Protein AF-A0A9P7EKP6-F1 (afdb_monomer)

Secondary structure (DSSP, 8-state):
------SSSHHHHHHHHHHTT--------SSSSTTSS--S---S-GGG-HHHHHHHIIIIISSTTSHHHHTHHHHHHGGGTTT-S----HHHHHHHHHHHHHHHHHHHTT--S-----TTTTHHHHHHHHHHHHHHHHH-HHHHHHHHHHHHHHHHHS-S--S----HHHHHHTS-GGGS---

Organism: NCBI:txid48587

Foldseek 3Di:
DDDDDDDPVVVVVVVVVVVPPPDDDDDDPPDPDPPDDDPPDPPPQLLPDPQLLVVLLVQAPLDCPHPCNVVVVVQQVVCVPPVSFRFDDLQSSLVSSLVVVQVVVCVVVVVPDDRDDDCVVSVVSSVVSSVVLVVCCVPPVVVSRVSRRVSVVSSVVPPPPDPPPCPVVNVVVPDPPVPPDDD

Sequence (183 aa):
MLSKSENAVDTCEALLRAAHKQKVVSKPEFQSSMHKNMPTVLSKKPYMGNIIMHLMKGHYFNGSRLVGVLFAKWFNEITENKSKCPEVTIPMVVLTSTAVYAALSWKASGCPSKFNFTGNQFSEVYLLHVKILEDLRMRVPKKFHKLMANIFEAIQKLGHNTIPTTSHAEALAFLNIDGMDSK

pLDDT: mean 71.83, std 20.63, range [30.83, 96.62]

Structure (mmCIF, N/CA/C/O backbone):
data_AF-A0A9P7EKP6-F1
#
_entry.id   AF-A0A9P7EKP6-F1
#
loop_
_atom_site.group_PDB
_atom_site.id
_atom_site.type_symbol
_atom_site.label_atom_id
_atom_site.label_alt_id
_atom_site.label_comp_id
_atom_site.label_asym_id
_atom_site.label_entity_id
_atom_site.label_seq_id
_atom_site.pdbx_PDB_ins_code
_atom_site.Cartn_x
_atom_site.Cartn_y
_atom_site.Cartn_z
_atom_site.occupancy
_atom_site.B_iso_or_equiv
_atom_site.auth_seq_id
_atom_site.auth_comp_id
_atom_site.auth_asym_id
_atom_site.auth_atom_id
_atom_site.pdbx_PDB_model_num
ATOM 1 N N . MET A 1 1 ? 66.016 8.810 26.525 1.00 42.91 1 MET A N 1
ATOM 2 C CA . MET A 1 1 ? 65.811 9.834 25.480 1.00 42.91 1 MET A CA 1
ATOM 3 C C . MET A 1 1 ? 64.319 9.949 25.218 1.00 42.91 1 MET A C 1
ATOM 5 O O . MET A 1 1 ? 63.728 9.023 24.685 1.00 42.91 1 MET A O 1
ATOM 9 N N . LEU A 1 2 ? 63.712 11.030 25.710 1.00 43.53 2 LEU A N 1
ATOM 10 C CA . LEU A 1 2 ? 62.336 11.445 25.424 1.00 43.53 2 LEU A CA 1
ATOM 11 C C . LEU A 1 2 ? 62.289 12.140 24.056 1.00 43.53 2 LEU A C 1
ATOM 13 O O . LEU A 1 2 ? 63.180 12.944 23.800 1.00 43.53 2 LEU A O 1
ATOM 17 N N . SER A 1 3 ? 61.244 11.902 23.250 1.00 38.41 3 SER A N 1
ATOM 18 C CA . SER A 1 3 ? 60.411 12.954 22.622 1.00 38.41 3 SER A CA 1
ATOM 19 C C . SER A 1 3 ? 59.526 12.413 21.481 1.00 38.41 3 SER A C 1
ATOM 21 O O . SER A 1 3 ? 60.048 12.037 20.440 1.00 38.41 3 SER A O 1
ATOM 23 N N . LYS A 1 4 ? 58.203 12.452 21.733 1.00 43.84 4 LYS A N 1
ATOM 24 C CA . LYS A 1 4 ? 57.076 12.967 20.909 1.00 43.84 4 LYS A CA 1
ATOM 25 C C . LYS A 1 4 ? 56.913 12.426 19.475 1.00 43.84 4 LYS A C 1
ATOM 27 O O . LYS A 1 4 ? 57.824 12.524 18.672 1.00 43.84 4 LYS A O 1
ATOM 32 N N . SER A 1 5 ? 55.802 11.807 19.057 1.00 53.31 5 SER A N 1
ATOM 33 C CA . SER A 1 5 ? 54.370 12.163 19.177 1.00 53.31 5 SER A CA 1
ATOM 34 C C . SER A 1 5 ? 54.003 13.519 18.559 1.00 53.31 5 SER A C 1
ATOM 36 O O . SER A 1 5 ? 53.560 14.422 19.257 1.00 53.31 5 SER A O 1
ATOM 38 N N . GLU A 1 6 ? 54.158 13.645 17.246 1.00 52.94 6 GLU A N 1
ATOM 39 C CA . GLU A 1 6 ? 53.541 14.689 16.418 1.00 52.94 6 GLU A CA 1
ATOM 40 C C . GLU A 1 6 ? 53.376 14.111 15.000 1.00 52.94 6 GLU A C 1
ATOM 42 O O . GLU A 1 6 ? 54.161 13.247 14.616 1.00 52.94 6 GLU A O 1
ATOM 47 N N . ASN A 1 7 ? 52.351 14.549 14.258 1.00 50.84 7 ASN A N 1
ATOM 48 C CA . ASN A 1 7 ? 51.994 14.175 12.866 1.00 50.84 7 ASN A CA 1
ATOM 49 C C . ASN A 1 7 ? 50.768 13.268 12.639 1.00 50.84 7 ASN A C 1
ATOM 51 O O . ASN A 1 7 ? 50.702 12.574 11.629 1.00 50.84 7 ASN A O 1
ATOM 55 N N . ALA A 1 8 ? 49.745 13.323 13.497 1.00 47.03 8 ALA A N 1
ATOM 56 C CA . ALA A 1 8 ? 48.398 12.852 13.119 1.00 47.03 8 ALA A CA 1
ATOM 57 C C . ALA A 1 8 ? 47.364 13.988 12.983 1.00 47.03 8 ALA A C 1
ATOM 59 O O . ALA A 1 8 ? 46.301 13.792 12.398 1.00 47.03 8 ALA A O 1
ATOM 60 N N . VAL A 1 9 ? 47.668 15.186 13.498 1.00 48.53 9 VAL A N 1
ATOM 61 C CA . VAL A 1 9 ? 46.728 16.322 13.517 1.00 48.53 9 VAL A CA 1
ATOM 62 C C . VAL A 1 9 ? 46.835 17.174 12.243 1.00 48.53 9 VAL A C 1
ATOM 64 O O . VAL A 1 9 ? 45.816 17.647 11.742 1.00 48.53 9 VAL A O 1
ATOM 67 N N . ASP A 1 10 ? 48.021 17.266 11.634 1.00 51.28 10 ASP A N 1
ATOM 68 C CA . ASP A 1 10 ? 48.243 18.105 10.444 1.00 51.28 10 ASP A CA 1
ATOM 69 C C . ASP A 1 10 ? 47.636 17.538 9.152 1.00 51.28 10 ASP A C 1
ATOM 71 O O . ASP A 1 10 ? 47.295 18.280 8.230 1.00 51.28 10 ASP A O 1
ATOM 75 N N . THR A 1 11 ? 47.422 16.223 9.073 1.00 51.44 11 THR A N 1
ATOM 76 C CA . THR A 1 11 ? 46.860 15.592 7.867 1.00 51.44 11 THR A CA 1
ATOM 77 C C . THR A 1 11 ? 45.337 15.757 7.780 1.00 51.44 11 THR A C 1
ATOM 79 O O . THR A 1 11 ? 44.784 15.859 6.684 1.00 51.44 11 THR A O 1
ATOM 82 N N . CYS A 1 12 ? 44.647 15.854 8.922 1.00 42.12 12 CYS A N 1
ATOM 83 C CA . CYS A 1 12 ? 43.196 16.069 8.970 1.00 42.12 12 CYS A CA 1
ATOM 84 C C . CYS A 1 12 ? 42.799 17.520 8.646 1.00 42.12 12 CYS A C 1
ATOM 86 O O . CYS A 1 12 ? 41.774 17.750 8.002 1.00 42.12 12 CYS A O 1
ATOM 88 N N . GLU A 1 13 ? 43.621 18.500 9.027 1.00 51.09 13 GLU A N 1
ATOM 89 C CA . GLU A 1 13 ? 43.374 19.926 8.754 1.00 51.09 13 GLU A CA 1
ATOM 90 C C . GLU A 1 13 ? 43.578 20.263 7.259 1.00 51.09 13 GLU A C 1
ATOM 92 O O . GLU A 1 13 ? 42.823 21.050 6.679 1.00 51.09 13 GLU A O 1
ATOM 97 N N . ALA A 1 14 ? 44.503 19.568 6.583 1.00 52.44 14 ALA A N 1
ATOM 98 C CA . ALA A 1 14 ? 44.722 19.696 5.140 1.00 52.44 14 ALA A CA 1
ATOM 99 C C . ALA A 1 14 ? 43.548 19.155 4.292 1.00 52.44 14 ALA A C 1
ATOM 101 O O . ALA A 1 14 ? 43.186 19.761 3.278 1.00 52.44 14 ALA A O 1
ATOM 102 N N . LEU A 1 15 ? 42.902 18.063 4.718 1.00 49.78 15 LEU A N 1
ATOM 103 C CA . LEU A 1 15 ? 41.751 17.483 4.009 1.00 49.78 15 LEU A CA 1
ATOM 104 C C . LEU A 1 15 ? 40.469 18.319 4.177 1.00 49.78 15 LEU A C 1
ATOM 106 O O . LEU A 1 15 ? 39.702 18.471 3.224 1.00 49.78 15 LEU A O 1
ATOM 110 N N . LEU A 1 16 ? 40.268 18.943 5.342 1.00 46.81 16 LEU A N 1
ATOM 111 C CA . LEU A 1 16 ? 39.135 19.848 5.583 1.00 46.81 16 LEU A CA 1
ATOM 112 C C . LEU A 1 16 ? 39.240 21.155 4.779 1.00 46.81 16 LEU A C 1
ATOM 114 O O . LEU A 1 16 ? 38.227 21.658 4.286 1.00 46.81 16 LEU A O 1
ATOM 118 N N . ARG A 1 17 ? 40.455 21.675 4.556 1.00 50.22 17 ARG A N 1
ATOM 119 C CA . ARG A 1 17 ? 40.672 22.874 3.722 1.00 50.22 17 ARG A CA 1
ATOM 120 C C . ARG A 1 17 ? 40.486 22.616 2.224 1.00 50.22 17 ARG A C 1
ATOM 122 O O . ARG A 1 17 ? 40.058 23.526 1.514 1.00 50.22 17 ARG A O 1
ATOM 129 N N . ALA A 1 18 ? 40.733 21.395 1.745 1.00 49.31 18 ALA A N 1
ATOM 130 C CA . ALA A 1 18 ? 40.450 21.016 0.358 1.00 49.31 18 ALA A CA 1
ATOM 131 C C . ALA A 1 18 ? 38.937 20.893 0.085 1.00 49.31 18 ALA A C 1
ATOM 133 O O . ALA A 1 18 ? 38.465 21.304 -0.975 1.00 49.31 18 ALA A O 1
ATOM 134 N N . ALA A 1 19 ? 38.158 20.425 1.066 1.00 44.25 19 ALA A N 1
ATOM 135 C CA . ALA A 1 19 ? 36.705 20.286 0.940 1.00 44.25 19 ALA A CA 1
ATOM 136 C C . ALA A 1 19 ? 35.946 21.631 0.965 1.00 44.25 19 ALA A C 1
ATOM 138 O O . ALA A 1 19 ? 34.834 21.724 0.448 1.00 44.25 19 ALA A O 1
ATOM 139 N N . HIS A 1 20 ? 36.542 22.696 1.517 1.00 42.69 20 HIS A N 1
ATOM 140 C CA . HIS A 1 20 ? 35.870 23.990 1.699 1.00 42.69 20 HIS A CA 1
ATOM 141 C C . HIS A 1 20 ? 36.095 25.008 0.558 1.00 42.69 20 HIS A C 1
ATOM 143 O O . HIS A 1 20 ? 35.567 26.119 0.614 1.00 42.69 20 HIS A O 1
ATOM 149 N N . LYS A 1 21 ? 36.851 24.647 -0.494 1.00 44.28 21 LYS A N 1
ATOM 150 C CA . LYS A 1 21 ? 37.123 25.512 -1.665 1.00 44.28 21 LYS A CA 1
ATOM 151 C C . LYS A 1 21 ? 36.344 25.165 -2.941 1.00 44.28 21 LYS A C 1
ATOM 153 O O . LYS A 1 21 ? 36.531 25.832 -3.952 1.00 44.28 21 LYS A O 1
ATOM 158 N N . GLN A 1 22 ? 35.427 24.198 -2.909 1.00 39.84 22 GLN A N 1
ATOM 159 C CA . GLN A 1 22 ? 34.546 23.883 -4.046 1.00 39.84 22 GLN A CA 1
ATOM 160 C C . GLN A 1 22 ? 33.068 24.062 -3.691 1.00 39.84 22 GLN A C 1
ATOM 162 O O . GLN A 1 22 ? 32.251 23.148 -3.721 1.00 39.84 22 GLN A O 1
ATOM 167 N N . LYS A 1 23 ? 32.716 25.299 -3.353 1.00 41.72 23 LYS A N 1
ATOM 168 C CA . LYS A 1 23 ? 31.348 25.824 -3.387 1.00 41.72 23 LYS A CA 1
ATOM 169 C C . LYS A 1 23 ? 31.543 27.309 -3.684 1.00 41.72 23 LYS A C 1
ATOM 171 O O . LYS A 1 23 ? 32.113 28.011 -2.863 1.00 41.72 23 LYS A O 1
ATOM 176 N N . VAL A 1 24 ? 31.313 27.814 -4.890 1.00 37.84 24 VAL A N 1
ATOM 177 C CA . VAL A 1 24 ? 30.040 28.270 -5.479 1.00 37.84 24 VAL A CA 1
ATOM 178 C C . VAL A 1 24 ? 30.491 28.849 -6.847 1.00 37.84 24 VAL A C 1
ATOM 180 O O . VAL A 1 24 ? 31.497 29.547 -6.879 1.00 37.84 24 VAL A O 1
ATOM 183 N N . VAL A 1 25 ? 29.956 28.457 -8.012 1.00 33.66 25 VAL A N 1
ATOM 184 C CA . VAL A 1 25 ? 28.961 29.224 -8.794 1.00 33.66 25 VAL A CA 1
ATOM 185 C C . VAL A 1 25 ? 28.604 28.432 -10.080 1.00 33.66 25 VAL A C 1
ATOM 187 O O . VAL A 1 25 ? 29.475 28.089 -10.869 1.00 33.66 25 VAL A O 1
ATOM 190 N N . SER A 1 26 ? 27.295 28.181 -10.241 1.00 34.59 26 SER A N 1
ATOM 191 C CA . SER A 1 26 ? 26.482 27.940 -11.460 1.00 34.59 26 SER A CA 1
ATOM 192 C C . SER A 1 26 ? 26.841 26.841 -12.483 1.00 34.59 26 SER A C 1
ATOM 194 O O . SER A 1 26 ? 27.720 27.039 -13.314 1.00 34.59 26 SER A O 1
ATOM 196 N N . LYS A 1 27 ? 26.010 25.784 -12.571 1.00 30.83 27 LYS A N 1
ATOM 197 C CA . LYS A 1 27 ? 24.889 25.633 -13.546 1.00 30.83 27 LYS A CA 1
ATOM 198 C C . LYS A 1 27 ? 24.167 24.279 -13.324 1.00 30.83 27 LYS A C 1
ATOM 200 O O . LYS A 1 27 ? 24.838 23.252 -13.350 1.00 30.83 27 LYS A O 1
ATOM 205 N N . PRO A 1 28 ? 22.836 24.215 -13.120 1.00 34.19 28 PRO A N 1
ATOM 206 C CA . PRO A 1 28 ? 22.110 22.949 -13.101 1.00 34.19 28 PRO A CA 1
ATOM 207 C C . PRO A 1 28 ? 21.507 22.671 -14.485 1.00 34.19 28 PRO A C 1
ATOM 209 O O . PRO A 1 28 ? 20.379 23.058 -14.772 1.00 34.19 28 PRO A O 1
ATOM 212 N N . GLU A 1 29 ? 22.240 21.975 -15.350 1.00 33.94 29 GLU A N 1
ATOM 213 C CA . GLU A 1 29 ? 21.693 21.390 -16.584 1.00 33.94 29 GLU A CA 1
ATOM 214 C C . GLU A 1 29 ? 21.569 19.871 -16.428 1.00 33.94 29 GLU A C 1
ATOM 216 O O . GLU A 1 29 ? 22.224 19.101 -17.118 1.00 33.94 29 GLU A O 1
ATOM 221 N N . PHE A 1 30 ? 20.741 19.417 -15.482 1.00 36.00 30 PHE A N 1
ATOM 222 C CA . PHE A 1 30 ? 20.328 18.007 -15.449 1.00 36.00 30 PHE A CA 1
ATOM 223 C C . PHE A 1 30 ? 18.963 17.768 -14.782 1.00 36.00 30 PHE A C 1
ATOM 225 O O . PHE A 1 30 ? 18.764 16.777 -14.088 1.00 36.00 30 PHE A O 1
ATOM 232 N N . GLN A 1 31 ? 18.000 18.684 -14.958 1.00 34.47 31 GLN A N 1
ATOM 233 C CA . GLN A 1 31 ? 16.635 18.505 -14.423 1.00 34.47 31 GLN A CA 1
ATOM 234 C C . GLN A 1 31 ? 15.479 18.923 -15.355 1.00 34.47 31 GLN A C 1
ATOM 236 O O . GLN A 1 31 ? 14.332 18.937 -14.922 1.00 34.47 31 GLN A O 1
ATOM 241 N N . SER A 1 32 ? 15.704 19.197 -16.646 1.00 36.59 32 SER A N 1
ATOM 242 C CA . SER A 1 32 ? 14.655 19.790 -17.509 1.00 36.59 32 SER A CA 1
ATOM 243 C C . SER A 1 32 ? 14.094 18.892 -18.627 1.00 36.59 32 SER A C 1
ATOM 245 O O . SER A 1 32 ? 13.643 19.396 -19.650 1.00 36.59 32 SER A O 1
ATOM 247 N N . SER A 1 33 ? 14.099 17.562 -18.476 1.00 33.75 33 SER A N 1
ATOM 248 C CA . SER A 1 33 ? 13.557 16.671 -19.530 1.00 33.75 33 SER A CA 1
ATOM 249 C C . SER A 1 33 ? 12.405 15.757 -19.086 1.00 33.75 33 SER A C 1
ATOM 251 O O . SER A 1 33 ? 11.539 15.420 -19.886 1.00 33.75 33 SER A O 1
ATOM 253 N N . MET A 1 34 ? 12.279 15.434 -17.797 1.00 37.31 34 MET A N 1
ATOM 254 C CA . MET A 1 34 ? 11.280 14.452 -17.331 1.00 37.31 34 MET A CA 1
ATOM 255 C C . MET A 1 34 ? 9.922 15.045 -16.910 1.00 37.31 34 MET A C 1
ATOM 257 O O . MET A 1 34 ? 9.058 14.310 -16.443 1.00 37.31 34 MET A O 1
ATOM 261 N N . HIS A 1 35 ? 9.693 16.351 -17.085 1.00 40.81 35 HIS A N 1
ATOM 262 C CA . HIS A 1 35 ? 8.451 17.002 -16.636 1.00 40.81 35 HIS A CA 1
ATOM 263 C C . HIS A 1 35 ? 7.429 17.327 -17.729 1.00 40.81 35 HIS A C 1
ATOM 265 O O . HIS A 1 35 ? 6.346 17.799 -17.393 1.00 40.81 35 HIS A O 1
ATOM 271 N N . LYS A 1 36 ? 7.709 17.085 -19.016 1.00 41.22 36 LYS A N 1
ATOM 272 C CA . LYS A 1 36 ? 6.828 17.612 -20.074 1.00 41.22 36 LYS A CA 1
ATOM 273 C C . LYS A 1 36 ? 5.667 16.725 -20.515 1.00 41.22 36 LYS A C 1
ATOM 275 O O . LYS A 1 36 ? 4.764 17.273 -21.121 1.00 41.22 36 LYS A O 1
ATOM 280 N N . ASN A 1 37 ? 5.609 15.441 -20.151 1.00 38.50 37 ASN A N 1
ATOM 281 C CA . ASN A 1 37 ? 4.518 14.552 -20.590 1.00 38.50 37 ASN A CA 1
ATOM 282 C C . ASN A 1 37 ? 4.020 13.585 -19.499 1.00 38.50 37 ASN A C 1
ATOM 284 O O . ASN A 1 37 ? 3.655 12.452 -19.804 1.00 38.50 37 ASN A O 1
ATOM 288 N N . MET A 1 38 ? 4.012 13.982 -18.221 1.00 39.62 38 MET A N 1
ATOM 289 C CA . MET A 1 38 ? 3.289 13.187 -17.221 1.00 39.62 38 MET A CA 1
ATOM 290 C C . MET A 1 38 ? 1.793 13.508 -17.353 1.00 39.62 38 MET A C 1
ATOM 292 O O . MET A 1 38 ? 1.437 14.677 -17.183 1.00 39.62 38 MET A O 1
ATOM 296 N N . PRO A 1 39 ? 0.910 12.534 -17.648 1.00 40.25 39 PRO A N 1
ATOM 297 C CA . PRO A 1 39 ? -0.523 12.783 -17.647 1.00 40.25 39 PRO A CA 1
ATOM 298 C C . PRO A 1 39 ? -0.917 13.349 -16.285 1.00 40.25 39 PRO A C 1
ATOM 300 O O . PRO A 1 39 ? -0.634 12.750 -15.243 1.00 40.25 39 PRO A O 1
ATOM 303 N N . THR A 1 40 ? -1.543 14.520 -16.294 1.00 46.91 40 THR A N 1
ATOM 304 C CA . THR A 1 40 ? -2.056 15.232 -15.125 1.00 46.91 40 THR A CA 1
ATOM 305 C C . THR A 1 40 ? -3.215 14.455 -14.509 1.00 46.91 40 THR A C 1
ATOM 307 O O . THR A 1 40 ? -4.374 14.831 -14.612 1.00 46.91 40 THR A O 1
ATOM 310 N N . VAL A 1 41 ? -2.912 13.351 -13.833 1.00 53.06 41 VAL A N 1
ATOM 311 C CA . VAL A 1 41 ? -3.825 12.710 -12.889 1.00 53.06 41 VAL A CA 1
ATOM 312 C C . VAL A 1 41 ? -3.021 12.260 -11.674 1.00 53.06 41 VAL A C 1
ATOM 314 O O . VAL A 1 41 ? -2.926 11.075 -11.358 1.00 53.06 41 VAL A O 1
ATOM 317 N N . LEU A 1 42 ? -2.455 13.217 -10.929 1.00 48.88 42 LEU A N 1
ATOM 318 C CA . LEU A 1 42 ? -2.192 12.946 -9.518 1.00 48.88 42 LEU A CA 1
ATOM 319 C C . LEU A 1 42 ? -3.546 12.970 -8.808 1.00 48.88 42 LEU A C 1
ATOM 321 O O . LEU A 1 42 ? -4.031 14.006 -8.352 1.00 48.88 42 LEU A O 1
ATOM 325 N N . SER A 1 43 ? -4.186 11.804 -8.756 1.00 49.94 43 SER A N 1
ATOM 326 C CA . SER A 1 43 ? -5.247 11.536 -7.792 1.00 49.94 43 SER A CA 1
ATOM 327 C C . SER A 1 43 ? -4.843 12.138 -6.443 1.00 49.94 43 SER A C 1
ATOM 329 O O . SER A 1 43 ? -3.746 11.879 -5.946 1.00 49.94 43 SER A O 1
ATOM 331 N N . LYS A 1 44 ? -5.744 12.898 -5.807 1.00 66.44 44 LYS A N 1
ATOM 332 C CA . LYS A 1 44 ? -5.551 13.478 -4.460 1.00 66.44 44 LYS A CA 1
ATOM 333 C C . LYS A 1 44 ? -5.309 12.411 -3.365 1.00 66.44 44 LYS A C 1
ATOM 335 O O . LYS A 1 44 ? -5.250 12.748 -2.185 1.00 66.44 44 LYS A O 1
ATOM 340 N N . LYS A 1 45 ? -5.237 11.121 -3.725 1.00 78.50 45 LYS A N 1
ATOM 341 C CA . LYS A 1 45 ? -5.110 9.961 -2.840 1.00 78.50 45 LYS A CA 1
ATOM 342 C C . LYS A 1 45 ? -4.205 8.887 -3.493 1.00 78.50 45 LYS A C 1
ATOM 344 O O . LYS A 1 45 ? -4.726 8.004 -4.177 1.00 78.50 45 LYS A O 1
ATOM 349 N N . PRO A 1 46 ? -2.874 8.924 -3.286 1.00 81.06 46 PRO A N 1
ATOM 350 C CA . PRO A 1 46 ? -1.924 8.044 -3.985 1.00 81.06 46 PRO A CA 1
ATOM 351 C C . PRO A 1 46 ? -2.122 6.555 -3.669 1.00 81.06 46 PRO A C 1
ATOM 353 O O . PRO A 1 46 ? -1.944 5.716 -4.541 1.00 81.06 46 PRO A O 1
ATOM 356 N N . TYR A 1 47 ? -2.575 6.230 -2.456 1.00 91.12 47 TYR A 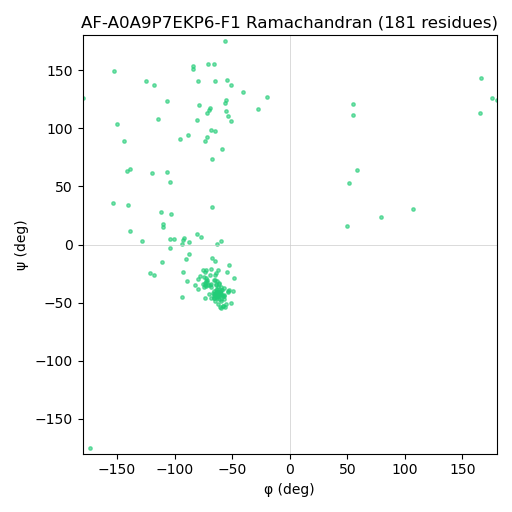N 1
ATOM 357 C CA . TYR A 1 47 ? -2.823 4.851 -2.018 1.00 91.12 47 TYR A CA 1
ATOM 358 C C . TYR A 1 47 ? -4.229 4.330 -2.347 1.00 91.12 47 TYR A C 1
ATOM 360 O O . TYR A 1 47 ? -4.561 3.212 -1.984 1.00 91.12 47 TYR A O 1
ATOM 368 N N . MET A 1 48 ? -5.060 5.135 -3.016 1.00 89.12 48 MET A N 1
ATOM 369 C CA . MET A 1 48 ? -6.449 4.797 -3.366 1.00 89.12 48 MET A CA 1
ATOM 370 C C . MET A 1 48 ? -6.648 4.577 -4.865 1.00 89.12 48 MET A C 1
ATOM 372 O O . MET A 1 48 ? -7.773 4.618 -5.357 1.00 89.12 48 MET A O 1
ATOM 376 N N . GLY A 1 49 ? -5.564 4.395 -5.619 1.00 87.19 49 GLY A N 1
ATOM 377 C CA . GLY A 1 49 ? -5.666 4.053 -7.032 1.00 87.19 49 GLY A CA 1
ATOM 378 C C . GLY A 1 49 ? -6.307 2.677 -7.218 1.00 87.19 49 GLY A C 1
ATOM 379 O O . GLY A 1 49 ? -5.985 1.740 -6.486 1.00 87.19 49 GLY A O 1
ATOM 380 N N . ASN A 1 50 ? -7.162 2.533 -8.234 1.00 88.31 50 ASN A N 1
ATOM 381 C CA . ASN A 1 50 ? -7.847 1.270 -8.535 1.00 88.31 50 ASN A CA 1
ATOM 382 C C . ASN A 1 50 ? -6.868 0.096 -8.671 1.00 88.31 50 ASN A C 1
ATOM 384 O O . ASN A 1 50 ? -7.152 -0.987 -8.167 1.00 88.31 50 ASN A O 1
ATOM 388 N N . ILE A 1 51 ? -5.703 0.316 -9.292 1.00 88.81 51 ILE A N 1
ATOM 389 C CA . ILE A 1 51 ? -4.670 -0.716 -9.456 1.00 88.81 51 ILE A CA 1
ATOM 390 C C . ILE A 1 51 ? -4.161 -1.254 -8.113 1.00 88.81 51 ILE A C 1
ATOM 392 O O . ILE A 1 51 ? -4.005 -2.461 -7.961 1.00 88.81 51 ILE A O 1
ATOM 396 N N . ILE A 1 52 ? -3.978 -0.381 -7.116 1.00 91.12 52 ILE A N 1
ATOM 397 C CA . ILE A 1 52 ? -3.537 -0.779 -5.774 1.00 91.12 52 ILE A CA 1
ATOM 398 C C . ILE A 1 52 ? -4.622 -1.637 -5.127 1.00 91.12 52 ILE A C 1
ATOM 400 O O . ILE A 1 52 ? -4.320 -2.706 -4.610 1.00 91.12 52 ILE A O 1
ATOM 404 N N . MET A 1 53 ? -5.890 -1.224 -5.212 1.00 92.75 53 MET A N 1
ATOM 405 C CA . MET A 1 53 ? -6.991 -1.976 -4.603 1.00 92.75 53 MET A CA 1
ATOM 406 C C . MET A 1 53 ? -7.150 -3.373 -5.224 1.00 92.75 53 MET A C 1
ATOM 408 O O . MET A 1 53 ? -7.290 -4.354 -4.495 1.00 92.75 53 MET A O 1
ATOM 412 N N . HIS A 1 54 ? -7.071 -3.487 -6.555 1.00 90.25 54 HIS A N 1
ATOM 413 C CA . HIS A 1 54 ? -7.169 -4.776 -7.250 1.00 90.25 54 HIS A CA 1
ATOM 414 C C . HIS A 1 54 ? -5.994 -5.700 -6.918 1.00 90.25 54 HIS A C 1
ATOM 416 O O . HIS A 1 54 ? -6.207 -6.880 -6.645 1.00 90.25 54 HIS A O 1
ATOM 422 N N . LEU A 1 55 ? -4.765 -5.172 -6.884 1.00 91.56 55 LEU A N 1
ATOM 423 C CA . LEU A 1 55 ? -3.591 -5.953 -6.490 1.00 91.56 55 LEU A CA 1
ATOM 424 C C . LEU A 1 55 ? -3.691 -6.413 -5.035 1.00 91.56 55 LEU A C 1
ATOM 426 O O . LEU A 1 55 ? -3.459 -7.586 -4.749 1.00 91.56 55 LEU A O 1
ATOM 430 N N . MET A 1 56 ? -4.104 -5.529 -4.123 1.00 93.06 56 MET A N 1
ATOM 431 C CA . MET A 1 56 ? -4.295 -5.903 -2.725 1.00 93.06 56 MET A CA 1
ATOM 432 C C . MET A 1 56 ? -5.369 -6.985 -2.578 1.00 93.06 56 MET A C 1
ATOM 434 O O . MET A 1 56 ? -5.146 -7.972 -1.876 1.00 93.06 56 MET A O 1
ATOM 438 N N . LYS A 1 57 ? -6.507 -6.850 -3.274 1.00 91.25 57 LYS A N 1
ATOM 439 C CA . LYS A 1 57 ? -7.557 -7.875 -3.294 1.00 91.25 57 LYS A CA 1
ATOM 440 C C . LYS A 1 57 ? -7.003 -9.208 -3.789 1.00 91.25 57 LYS A C 1
ATOM 442 O O . LYS A 1 57 ? -7.124 -10.203 -3.079 1.00 91.25 57 LYS A O 1
ATOM 447 N N . GLY A 1 58 ? -6.358 -9.217 -4.955 1.00 88.94 58 GLY A N 1
ATOM 448 C CA . GLY A 1 58 ? -5.825 -10.423 -5.589 1.00 88.94 58 GLY A CA 1
ATOM 449 C C . GLY A 1 58 ? -4.765 -11.145 -4.755 1.00 88.94 58 GLY A C 1
ATOM 450 O O . GLY A 1 58 ? -4.812 -12.367 -4.647 1.00 88.94 58 GLY A O 1
ATOM 451 N N . HIS A 1 59 ? -3.846 -10.408 -4.128 1.00 89.94 59 HIS A N 1
ATOM 452 C CA . HIS A 1 59 ? -2.698 -11.001 -3.434 1.00 89.94 59 HIS A CA 1
ATOM 453 C C . HIS A 1 59 ? -2.917 -11.279 -1.949 1.00 89.94 59 HIS A C 1
ATOM 455 O O . HIS A 1 59 ? -2.243 -12.147 -1.394 1.00 89.94 59 HIS A O 1
ATOM 461 N N . TYR A 1 60 ? -3.851 -10.585 -1.297 1.00 90.50 60 TYR A N 1
ATOM 462 C CA . TYR A 1 60 ? -4.062 -10.748 0.141 1.00 90.50 60 TYR A CA 1
ATOM 463 C C . TYR A 1 60 ? -5.450 -11.267 0.511 1.00 90.50 60 TYR A C 1
ATOM 465 O O . TYR A 1 60 ? -5.577 -11.893 1.559 1.00 90.50 60 TYR A O 1
ATOM 473 N N . PHE A 1 61 ? -6.477 -11.040 -0.313 1.00 87.88 61 PHE A N 1
ATOM 474 C CA . PHE A 1 61 ? -7.878 -11.256 0.081 1.00 87.88 61 PHE A CA 1
ATOM 475 C C . PHE A 1 61 ? -8.689 -12.134 -0.889 1.00 87.88 61 PHE A C 1
ATOM 477 O O . PHE A 1 61 ? -9.887 -12.322 -0.676 1.00 87.88 61 PHE A O 1
ATOM 484 N N . ASN A 1 62 ? -8.077 -12.669 -1.950 1.00 86.50 62 ASN A N 1
ATOM 485 C CA . ASN A 1 62 ? -8.722 -13.533 -2.945 1.00 86.50 62 ASN A CA 1
ATOM 486 C C . ASN A 1 62 ? -8.359 -15.018 -2.763 1.00 86.50 62 ASN A C 1
ATOM 488 O O . ASN A 1 62 ? -7.858 -15.677 -3.671 1.00 86.50 62 ASN A O 1
ATOM 492 N N . GLY A 1 63 ? -8.565 -15.542 -1.556 1.00 77.88 63 GLY A N 1
ATOM 493 C CA . GLY A 1 63 ? -8.324 -16.951 -1.254 1.00 77.88 63 GLY A CA 1
ATOM 494 C C . GLY A 1 63 ? -8.309 -17.224 0.243 1.00 77.88 63 GLY A C 1
ATOM 495 O O . GLY A 1 63 ? -7.787 -16.425 1.016 1.00 77.88 63 GLY A O 1
ATOM 496 N N . SER A 1 64 ? -8.843 -18.374 0.657 1.00 77.06 64 SER A N 1
ATOM 497 C CA . SER A 1 64 ? -8.966 -18.754 2.075 1.00 77.06 64 SER A CA 1
ATOM 498 C C . SER A 1 64 ? -7.628 -18.886 2.808 1.00 77.06 64 SER A C 1
ATOM 500 O O . SER A 1 64 ? -7.582 -18.777 4.028 1.00 77.06 64 SER A O 1
ATOM 502 N N . ARG A 1 65 ? -6.534 -19.099 2.066 1.00 82.81 65 ARG A N 1
ATOM 503 C CA . ARG A 1 65 ? -5.170 -19.259 2.596 1.00 82.81 65 ARG A CA 1
ATOM 504 C C . ARG A 1 65 ? -4.304 -18.004 2.475 1.00 82.81 65 ARG A C 1
ATOM 506 O O . ARG A 1 65 ? -3.113 -18.063 2.763 1.00 82.81 65 ARG A O 1
ATOM 513 N N . LEU A 1 66 ? -4.856 -16.888 2.005 1.00 84.69 66 LEU A N 1
ATOM 514 C CA . LEU A 1 66 ? -4.095 -15.647 1.890 1.00 84.69 66 LEU A CA 1
ATOM 515 C C . LEU A 1 66 ? -4.088 -14.894 3.219 1.00 84.69 66 LEU A C 1
ATOM 517 O O . LEU A 1 66 ? -5.029 -14.985 4.005 1.00 84.69 66 LEU A O 1
ATOM 521 N N . VAL A 1 67 ? -3.019 -14.131 3.455 1.00 84.56 67 VAL A N 1
ATOM 522 C CA . VAL A 1 67 ? -2.753 -13.435 4.727 1.00 84.56 67 VAL A CA 1
ATOM 523 C C . VAL A 1 67 ? -3.928 -12.551 5.158 1.00 84.56 67 VAL A C 1
ATOM 525 O O . VAL A 1 67 ? -4.299 -12.548 6.327 1.00 84.56 67 VAL A O 1
ATOM 528 N N . GLY A 1 68 ? -4.563 -11.850 4.219 1.00 78.69 68 GLY A N 1
ATOM 529 C CA . GLY A 1 68 ? -5.707 -10.986 4.504 1.00 78.69 68 GLY A CA 1
ATOM 530 C C . GLY A 1 68 ? -6.949 -11.739 4.996 1.00 78.69 68 GLY A C 1
ATOM 531 O O . GLY A 1 68 ? -7.757 -11.171 5.725 1.00 78.69 68 GLY A O 1
ATOM 532 N N . VAL A 1 69 ? -7.090 -13.020 4.636 1.00 79.62 69 VAL A N 1
ATOM 533 C CA . VAL A 1 69 ? -8.204 -13.880 5.065 1.00 79.62 69 VAL A CA 1
ATOM 534 C C . VAL A 1 69 ? -7.841 -14.677 6.317 1.00 79.62 69 VAL A C 1
ATOM 536 O O . VAL A 1 69 ? -8.619 -14.703 7.267 1.00 79.62 69 VAL A O 1
ATOM 539 N N . LEU A 1 70 ? -6.645 -15.271 6.361 1.00 83.81 70 LEU A N 1
ATOM 540 C CA . LEU A 1 70 ? -6.169 -16.058 7.506 1.00 83.81 70 LEU A CA 1
ATOM 541 C C . LEU A 1 70 ? -6.087 -15.226 8.788 1.00 83.81 70 LEU A C 1
ATOM 543 O O . LEU A 1 70 ? -6.475 -15.689 9.857 1.00 83.81 70 LEU A O 1
ATOM 547 N N . PHE A 1 71 ? -5.617 -13.986 8.672 1.00 82.06 71 PHE A N 1
ATOM 548 C CA . PHE A 1 71 ? -5.450 -13.075 9.801 1.00 82.06 71 PHE A CA 1
ATOM 549 C C . PHE A 1 71 ? -6.556 -12.016 9.847 1.00 82.06 71 PHE A C 1
ATOM 551 O O . PHE A 1 71 ? -6.363 -10.947 10.420 1.00 82.06 71 PHE A O 1
ATOM 558 N N . ALA A 1 72 ? -7.739 -12.318 9.290 1.00 78.69 72 ALA A N 1
ATOM 559 C CA . ALA A 1 72 ? -8.898 -11.422 9.291 1.00 78.69 72 ALA A CA 1
ATOM 560 C C . ALA A 1 72 ? -9.197 -10.851 10.693 1.00 78.69 72 ALA A C 1
ATOM 562 O O . ALA A 1 72 ? -9.473 -9.663 10.852 1.00 78.69 72 ALA A O 1
ATOM 563 N N . LYS A 1 73 ? -9.067 -11.697 11.725 1.00 74.94 73 LYS A N 1
ATOM 564 C CA . LYS A 1 73 ? -9.270 -11.323 13.131 1.00 74.94 73 LYS A CA 1
ATOM 565 C C . LYS A 1 73 ? -8.296 -10.240 13.611 1.00 74.94 73 LYS A C 1
ATOM 567 O O . LYS A 1 73 ? -8.691 -9.387 14.392 1.00 74.94 73 LYS A O 1
ATOM 572 N N . TRP A 1 74 ? -7.057 -10.225 13.126 1.00 75.69 74 TRP A N 1
ATOM 573 C CA . TRP A 1 74 ? -6.054 -9.249 13.564 1.00 75.69 74 TRP A CA 1
ATOM 574 C C . TRP A 1 74 ? -6.353 -7.849 13.035 1.00 75.69 74 TRP A C 1
ATOM 576 O O . TRP A 1 74 ? -6.096 -6.869 13.725 1.00 75.69 74 TRP A O 1
ATOM 586 N N . PHE A 1 75 ? -6.978 -7.730 11.860 1.00 73.50 75 PHE A N 1
ATOM 587 C CA . PHE A 1 75 ? -7.463 -6.430 11.389 1.00 73.50 75 PHE A CA 1
ATOM 588 C C . PHE A 1 75 ? -8.589 -5.881 12.274 1.00 73.50 75 PHE A C 1
ATOM 590 O O . PHE A 1 75 ? -8.668 -4.663 12.429 1.00 73.50 75 PHE A O 1
ATOM 597 N N . ASN A 1 76 ? -9.391 -6.767 12.887 1.00 63.56 76 ASN A N 1
ATOM 598 C CA . ASN A 1 76 ? -10.419 -6.426 13.880 1.00 63.56 76 ASN A CA 1
ATOM 599 C C . ASN A 1 76 ? -9.825 -6.056 15.261 1.00 63.56 76 ASN A C 1
ATOM 601 O O . ASN A 1 76 ? -10.422 -5.295 16.016 1.00 63.56 76 ASN A O 1
ATOM 605 N N . GLU A 1 77 ? -8.650 -6.589 15.607 1.00 58.56 77 GLU A N 1
ATOM 606 C CA . GLU A 1 77 ? -7.942 -6.279 16.863 1.00 58.56 77 GLU A CA 1
ATOM 607 C C . GLU A 1 77 ? -7.127 -4.979 16.757 1.00 58.56 77 GLU A C 1
ATOM 609 O O . GLU A 1 77 ? -7.133 -4.167 17.679 1.00 58.56 77 GLU A O 1
ATOM 614 N N . ILE A 1 78 ? -6.543 -4.678 15.586 1.00 60.50 78 ILE A N 1
ATOM 615 C CA . ILE A 1 78 ? -5.997 -3.337 15.267 1.00 60.50 78 ILE A CA 1
ATOM 616 C C . ILE A 1 78 ? -7.073 -2.249 15.462 1.00 60.50 78 ILE A C 1
ATOM 618 O O . ILE A 1 78 ? -6.775 -1.078 15.708 1.00 60.50 78 ILE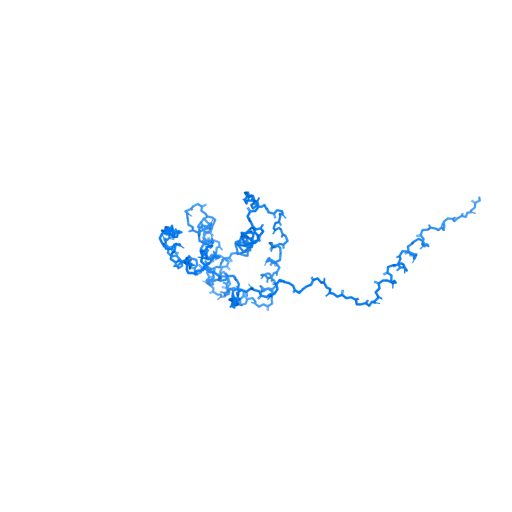 A O 1
ATOM 622 N N . THR A 1 79 ? -8.343 -2.646 15.392 1.00 54.62 79 THR A N 1
ATOM 623 C CA . THR A 1 79 ? -9.505 -1.784 15.561 1.00 54.62 79 THR A CA 1
ATOM 624 C C . THR A 1 79 ? -9.903 -1.454 16.993 1.00 54.62 79 THR A C 1
ATOM 626 O O . THR A 1 79 ? -10.914 -0.777 17.180 1.00 54.62 79 THR A O 1
ATOM 629 N N . GLU A 1 80 ? -9.092 -1.801 17.996 1.00 52.50 80 GLU A N 1
ATOM 630 C CA . GLU A 1 80 ? -9.206 -1.228 19.350 1.00 52.50 80 GLU A CA 1
ATOM 631 C C . GLU A 1 80 ? -8.955 0.300 19.390 1.00 52.50 80 GLU A C 1
ATOM 633 O O . GLU A 1 80 ? -9.081 0.955 20.425 1.00 52.50 80 GLU A O 1
ATOM 638 N N . ASN A 1 81 ? -8.675 0.916 18.239 1.00 55.12 81 ASN A N 1
ATOM 639 C CA . ASN A 1 81 ? -8.793 2.352 18.017 1.00 55.12 81 ASN A CA 1
ATOM 640 C C . ASN A 1 81 ? -10.258 2.850 18.101 1.00 55.12 81 ASN A C 1
ATOM 642 O O . ASN A 1 81 ? -11.219 2.151 17.785 1.00 55.12 81 ASN A O 1
ATOM 646 N N . LYS A 1 82 ? -10.442 4.139 18.418 1.00 56.25 82 LYS A N 1
ATOM 647 C CA . LYS A 1 82 ? -11.737 4.848 18.479 1.00 56.25 82 LYS A CA 1
ATOM 648 C C . LYS A 1 82 ? -12.595 4.727 17.207 1.00 56.25 82 LYS A C 1
ATOM 650 O O . LYS A 1 82 ? -13.782 5.035 17.267 1.00 56.25 82 LYS A O 1
ATOM 655 N N . SER A 1 83 ? -12.013 4.345 16.068 1.00 59.56 83 SER A N 1
ATOM 656 C CA . SER A 1 83 ? -12.701 4.206 14.780 1.00 59.56 83 SER A CA 1
ATOM 657 C C . SER A 1 83 ? -13.531 2.927 14.643 1.00 59.56 83 SER A C 1
ATOM 659 O O . SER A 1 83 ? -14.490 2.964 13.881 1.00 59.56 83 SER A O 1
ATOM 661 N N . LYS A 1 84 ? -13.202 1.822 15.339 1.00 69.19 84 LYS A N 1
ATOM 662 C CA . LYS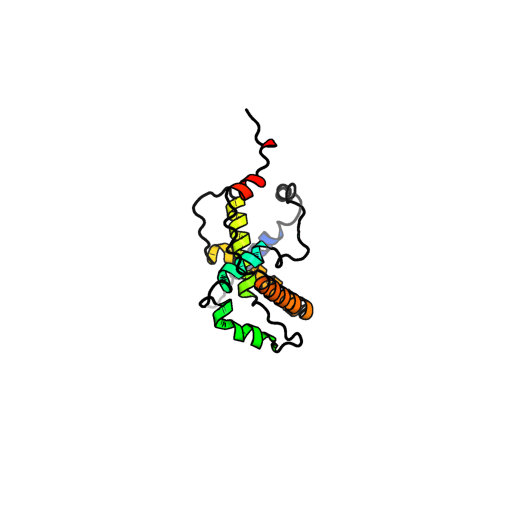 A 1 84 ? -13.878 0.506 15.222 1.00 69.19 84 LYS A CA 1
ATOM 663 C C . LYS A 1 84 ? -14.069 -0.031 13.780 1.00 69.19 84 LYS A C 1
ATOM 665 O O . LYS A 1 84 ? -14.845 -0.961 13.580 1.00 69.19 84 LYS A O 1
ATOM 670 N N . CYS A 1 85 ? -13.362 0.509 12.780 1.00 74.12 85 CYS A N 1
ATOM 671 C CA . CYS A 1 85 ? -13.386 0.041 11.387 1.00 74.12 85 CYS A CA 1
ATOM 672 C C . CYS A 1 85 ? -12.091 -0.699 11.014 1.00 74.12 85 CYS A C 1
ATOM 674 O O . CYS A 1 85 ? -11.040 -0.070 11.139 1.00 74.12 85 CYS A O 1
ATOM 676 N N . PRO A 1 86 ? -12.129 -1.964 10.547 1.00 85.38 86 PRO A N 1
ATOM 677 C CA . PRO A 1 86 ? -10.925 -2.736 10.233 1.00 85.38 86 PRO A CA 1
ATOM 678 C C . PRO A 1 86 ? -9.999 -2.004 9.254 1.00 85.38 86 PRO A C 1
ATOM 680 O O . PRO A 1 86 ? -10.464 -1.351 8.319 1.00 85.38 86 PRO A O 1
ATOM 683 N N . GLU A 1 87 ? -8.688 -2.114 9.463 1.00 89.06 87 GLU A N 1
ATOM 684 C CA . GLU A 1 87 ? -7.669 -1.348 8.733 1.00 89.06 87 GLU A CA 1
ATOM 685 C C . GLU A 1 87 ? -6.650 -2.285 8.087 1.00 89.06 87 GLU A C 1
ATOM 687 O O . GLU A 1 87 ? -6.230 -3.248 8.714 1.00 89.06 87 GLU A O 1
ATOM 692 N N . VAL A 1 88 ? -6.187 -1.997 6.868 1.00 90.62 88 VAL A N 1
ATOM 693 C CA . VAL A 1 88 ? -5.011 -2.694 6.312 1.00 90.62 88 VAL A CA 1
ATOM 694 C C . VAL A 1 88 ? -3.725 -2.262 7.022 1.00 90.62 88 VAL A C 1
ATOM 696 O O . VAL A 1 88 ? -3.623 -1.150 7.540 1.00 90.62 88 VAL A O 1
ATOM 699 N N . THR A 1 89 ? -2.703 -3.118 7.008 1.00 91.69 89 THR A N 1
ATOM 700 C CA . THR A 1 89 ? -1.407 -2.785 7.612 1.00 91.69 89 THR A CA 1
ATOM 701 C C . THR A 1 89 ? -0.521 -1.980 6.656 1.00 91.69 89 THR A C 1
ATOM 703 O O . THR A 1 89 ? -0.614 -2.111 5.431 1.00 91.69 89 THR A O 1
ATOM 706 N N . ILE A 1 90 ? 0.395 -1.176 7.219 1.00 93.50 90 ILE A N 1
ATOM 707 C CA . ILE A 1 90 ? 1.403 -0.427 6.448 1.00 93.50 90 ILE A CA 1
ATOM 708 C C . ILE A 1 90 ? 2.152 -1.351 5.470 1.00 93.50 90 ILE A C 1
ATOM 710 O O . ILE A 1 90 ? 2.168 -1.022 4.284 1.00 93.50 90 ILE A O 1
ATOM 714 N N . PRO A 1 91 ? 2.698 -2.520 5.878 1.00 94.00 91 PRO A N 1
ATOM 715 C CA . PRO A 1 91 ? 3.434 -3.387 4.959 1.00 94.00 91 PRO A CA 1
ATOM 716 C C . PRO A 1 91 ? 2.639 -3.822 3.723 1.00 94.00 91 PRO A C 1
ATOM 718 O O . PRO A 1 91 ? 3.207 -3.869 2.636 1.00 94.00 91 PRO A O 1
ATOM 721 N N . MET A 1 92 ? 1.331 -4.087 3.841 1.00 94.38 92 MET A N 1
ATOM 722 C CA . MET A 1 92 ? 0.505 -4.485 2.689 1.00 94.38 92 MET A CA 1
ATOM 723 C C . MET A 1 92 ? 0.379 -3.353 1.664 1.00 94.38 92 MET A C 1
ATOM 725 O O . MET A 1 92 ? 0.515 -3.574 0.457 1.00 94.38 92 MET A O 1
ATOM 729 N N . VAL A 1 93 ? 0.138 -2.130 2.145 1.00 95.06 93 VAL A N 1
ATOM 730 C CA . VAL A 1 93 ? 0.003 -0.941 1.291 1.00 95.06 93 VAL A CA 1
ATOM 731 C C . VAL A 1 93 ? 1.341 -0.583 0.653 1.00 95.06 93 VAL A C 1
ATOM 733 O O . VAL A 1 93 ? 1.402 -0.338 -0.554 1.00 95.06 93 VAL A O 1
ATOM 736 N N . VAL A 1 94 ? 2.416 -0.584 1.445 1.00 95.50 94 VAL A N 1
ATOM 737 C CA . VAL A 1 94 ? 3.775 -0.290 0.979 1.00 95.50 94 VAL A CA 1
ATOM 738 C C . VAL A 1 94 ? 4.197 -1.298 -0.083 1.00 95.50 94 VAL A C 1
ATOM 740 O O . VAL A 1 94 ? 4.551 -0.885 -1.181 1.00 95.50 94 VAL A O 1
ATOM 743 N N . LEU A 1 95 ? 4.111 -2.602 0.200 1.00 94.12 95 LEU A N 1
ATOM 744 C CA . LEU A 1 95 ? 4.576 -3.640 -0.720 1.00 94.12 95 LEU A CA 1
ATOM 745 C C . LEU A 1 95 ? 3.823 -3.591 -2.054 1.00 94.12 95 LEU A C 1
ATOM 747 O O . LEU A 1 95 ? 4.441 -3.686 -3.113 1.00 94.12 95 LEU A O 1
ATOM 751 N N . THR A 1 96 ? 2.509 -3.359 -2.012 1.00 94.62 96 THR A N 1
ATOM 752 C CA . THR A 1 96 ? 1.711 -3.180 -3.233 1.00 94.62 96 THR A CA 1
ATOM 753 C C . THR A 1 96 ? 2.142 -1.938 -4.010 1.00 94.62 96 THR A C 1
ATOM 755 O O . THR A 1 96 ? 2.307 -1.996 -5.226 1.00 94.62 96 THR A O 1
ATOM 758 N N . SER A 1 97 ? 2.357 -0.815 -3.323 1.00 94.50 97 SER A N 1
ATOM 759 C CA . SER A 1 97 ? 2.789 0.437 -3.959 1.00 94.50 97 SER A CA 1
ATOM 760 C C . SER A 1 97 ? 4.168 0.287 -4.607 1.00 94.50 97 SER A C 1
ATOM 762 O O . SER A 1 97 ? 4.370 0.712 -5.743 1.00 94.50 97 SER A O 1
ATOM 764 N N . THR A 1 98 ? 5.090 -0.402 -3.931 1.00 94.31 98 THR A N 1
ATOM 765 C CA . THR A 1 98 ? 6.414 -0.744 -4.458 1.00 94.31 98 THR A CA 1
ATOM 766 C C . THR A 1 98 ? 6.318 -1.656 -5.681 1.00 94.31 98 THR A C 1
ATOM 768 O O . THR A 1 98 ? 7.029 -1.431 -6.657 1.00 94.31 98 THR A O 1
ATOM 771 N N . ALA A 1 99 ? 5.422 -2.646 -5.680 1.00 92.06 99 ALA A N 1
ATOM 772 C CA . ALA A 1 99 ? 5.199 -3.511 -6.838 1.00 92.06 99 ALA A CA 1
ATOM 773 C C . ALA A 1 99 ? 4.652 -2.730 -8.047 1.00 92.06 99 ALA A C 1
ATOM 775 O O . ALA A 1 99 ? 5.126 -2.919 -9.168 1.00 92.06 99 ALA A O 1
ATOM 776 N N . VAL A 1 100 ? 3.712 -1.803 -7.824 1.00 91.81 100 VAL A N 1
ATOM 777 C CA . VAL A 1 100 ? 3.203 -0.903 -8.873 1.00 91.81 100 VAL A CA 1
ATOM 778 C C . VAL A 1 100 ? 4.324 -0.023 -9.423 1.00 91.81 100 VAL A C 1
ATOM 780 O O . VAL A 1 100 ? 4.479 0.073 -10.639 1.00 91.81 100 VAL A O 1
ATOM 783 N N . TYR A 1 101 ? 5.137 0.581 -8.551 1.00 91.81 101 TYR A N 1
ATOM 784 C CA . TYR A 1 101 ? 6.296 1.369 -8.970 1.00 91.81 101 TYR A CA 1
ATOM 785 C C . TYR A 1 101 ? 7.259 0.541 -9.828 1.00 91.81 101 TYR A C 1
ATOM 787 O O . TYR A 1 101 ? 7.666 0.980 -10.901 1.00 91.81 101 TYR A O 1
ATOM 795 N N . ALA A 1 102 ? 7.583 -0.674 -9.386 1.00 91.00 102 ALA A N 1
ATOM 796 C CA . ALA A 1 102 ? 8.492 -1.565 -10.089 1.00 91.00 102 ALA A CA 1
ATOM 797 C C . ALA A 1 102 ? 7.968 -1.938 -11.488 1.00 91.00 102 ALA A C 1
ATOM 799 O O . ALA A 1 102 ? 8.721 -1.883 -12.460 1.00 91.00 102 ALA A O 1
ATOM 800 N N . ALA A 1 103 ? 6.670 -2.231 -11.612 1.00 89.44 103 ALA A N 1
ATOM 801 C CA . ALA A 1 103 ? 6.032 -2.519 -12.896 1.00 89.44 103 ALA A CA 1
ATOM 802 C C . ALA A 1 103 ? 6.044 -1.305 -13.844 1.00 89.44 103 ALA A C 1
ATOM 804 O O . ALA A 1 103 ? 6.338 -1.444 -15.033 1.00 89.44 103 ALA A O 1
ATOM 805 N N . LEU A 1 104 ? 5.763 -0.106 -13.324 1.00 89.31 104 LEU A N 1
ATOM 806 C CA . LEU A 1 104 ? 5.810 1.135 -14.103 1.00 89.31 104 LEU A CA 1
ATOM 807 C C . LEU A 1 104 ? 7.237 1.475 -14.545 1.00 89.31 104 LEU A C 1
ATOM 809 O O . LEU A 1 104 ? 7.440 1.859 -15.694 1.00 89.31 104 LEU A O 1
ATOM 813 N N . SER A 1 105 ? 8.218 1.297 -13.661 1.00 88.62 105 SER A N 1
ATOM 814 C CA . SER A 1 105 ? 9.634 1.513 -13.960 1.00 88.62 105 SER A CA 1
ATOM 815 C C . SER A 1 105 ? 10.125 0.551 -15.042 1.00 88.62 105 SER A C 1
ATOM 817 O O . SER A 1 105 ? 10.724 0.998 -16.016 1.00 88.62 105 SER A O 1
ATOM 819 N N . TRP A 1 106 ? 9.788 -0.738 -14.944 1.00 87.44 106 TRP A N 1
ATOM 820 C CA . TRP A 1 106 ? 10.131 -1.728 -15.968 1.00 87.44 106 TRP A CA 1
ATOM 821 C C . TRP A 1 106 ? 9.533 -1.385 -17.338 1.00 87.44 106 TRP A C 1
ATOM 823 O O . TRP A 1 106 ? 10.233 -1.448 -18.351 1.00 87.44 106 TRP A O 1
ATOM 833 N N . LYS A 1 107 ? 8.265 -0.951 -17.365 1.00 86.94 107 LYS A N 1
ATOM 834 C CA . LYS A 1 107 ? 7.607 -0.492 -18.594 1.00 86.94 107 LYS A CA 1
ATOM 835 C C . LYS A 1 107 ? 8.285 0.753 -19.174 1.00 86.94 107 LYS A C 1
ATOM 837 O O . LYS A 1 107 ? 8.509 0.816 -20.379 1.00 86.94 107 LYS A O 1
ATOM 842 N N . ALA A 1 108 ? 8.628 1.728 -18.333 1.00 88.00 108 ALA A N 1
ATOM 843 C CA . ALA A 1 108 ? 9.290 2.962 -18.758 1.00 88.00 108 ALA A CA 1
ATOM 844 C C . ALA A 1 108 ? 10.697 2.717 -19.331 1.00 88.00 108 ALA A C 1
ATOM 846 O O . ALA A 1 108 ? 11.124 3.436 -20.228 1.00 88.00 108 ALA A O 1
ATOM 847 N N . SER A 1 109 ? 11.394 1.680 -18.863 1.00 85.31 109 SER A N 1
ATOM 848 C CA . SER A 1 109 ? 12.698 1.262 -19.395 1.00 85.31 109 SER A CA 1
ATOM 849 C C . SER A 1 109 ? 12.623 0.490 -20.719 1.00 85.31 109 SER A C 1
ATOM 851 O O . SER A 1 109 ? 13.645 -0.015 -21.175 1.00 85.31 109 SER A O 1
ATOM 853 N N . GLY A 1 110 ? 11.442 0.369 -21.336 1.00 85.06 110 GLY A N 1
ATOM 854 C CA . GLY A 1 110 ? 11.268 -0.337 -22.607 1.00 85.06 110 GLY A CA 1
ATOM 855 C C . GLY A 1 110 ? 11.218 -1.861 -22.475 1.00 85.06 110 GLY A C 1
ATOM 856 O O . GLY A 1 110 ? 11.518 -2.557 -23.439 1.00 85.06 110 GLY A O 1
ATOM 857 N N . CYS A 1 111 ? 10.850 -2.384 -21.298 1.00 83.69 111 CYS A N 1
ATOM 858 C CA . CYS A 1 111 ? 10.731 -3.822 -21.030 1.00 83.69 111 CYS A CA 1
ATOM 859 C C . CYS A 1 111 ? 11.985 -4.632 -21.437 1.00 83.69 111 CYS A C 1
ATOM 861 O O . CYS A 1 111 ? 11.870 -5.613 -22.172 1.00 83.69 111 CYS A O 1
ATOM 863 N N . PRO A 1 112 ? 13.190 -4.253 -20.969 1.00 71.75 112 PRO A N 1
ATOM 864 C CA . PRO A 1 112 ? 14.454 -4.714 -21.552 1.00 71.75 112 PRO A CA 1
ATOM 865 C C . PRO A 1 112 ? 14.740 -6.218 -21.367 1.00 71.75 112 PRO A C 1
ATOM 867 O O . PRO A 1 112 ? 15.666 -6.743 -21.981 1.00 71.75 112 PRO A O 1
ATOM 870 N N . SER A 1 113 ? 13.982 -6.923 -20.519 1.00 78.69 113 SER A N 1
ATOM 871 C CA . SER A 1 113 ? 14.100 -8.365 -20.253 1.00 78.69 113 SER A CA 1
ATOM 872 C C . SER A 1 113 ? 12.954 -8.862 -19.351 1.00 78.69 113 SER A C 1
ATOM 874 O O . SER A 1 113 ? 12.047 -8.098 -19.004 1.00 78.69 113 SER A O 1
ATOM 876 N N . LYS A 1 114 ? 12.992 -10.140 -18.936 1.00 77.06 114 LYS A N 1
ATOM 877 C CA . LYS A 1 114 ? 12.058 -10.723 -17.955 1.00 77.06 114 LYS A CA 1
ATOM 878 C C . LYS A 1 114 ? 12.088 -9.928 -16.641 1.00 77.06 114 LYS A C 1
ATOM 880 O O . LYS A 1 114 ? 13.131 -9.814 -16.002 1.00 77.06 114 LYS A O 1
ATOM 885 N N . PHE A 1 115 ? 10.933 -9.406 -16.230 1.00 78.69 115 PHE A N 1
ATOM 886 C CA . PHE A 1 115 ? 10.793 -8.658 -14.982 1.00 78.69 115 PHE A CA 1
ATOM 887 C C . PHE A 1 115 ? 10.945 -9.581 -13.769 1.00 78.69 115 PHE A C 1
ATOM 889 O O . PHE A 1 115 ? 10.132 -10.483 -13.564 1.00 78.69 115 PHE A O 1
ATOM 896 N N . ASN A 1 116 ? 11.967 -9.330 -12.952 1.00 78.88 116 ASN A N 1
ATOM 897 C CA . ASN A 1 116 ? 12.159 -10.006 -11.674 1.00 78.88 116 ASN A CA 1
ATOM 898 C C . ASN A 1 116 ? 12.020 -8.980 -10.551 1.00 78.88 116 ASN A C 1
ATOM 900 O O . ASN A 1 116 ? 12.897 -8.142 -10.351 1.00 78.88 116 ASN A O 1
ATOM 904 N N . PHE A 1 117 ? 10.920 -9.054 -9.806 1.00 79.88 117 PHE A N 1
ATOM 905 C CA . PHE A 1 117 ? 10.766 -8.254 -8.599 1.00 79.88 117 PHE A CA 1
ATOM 906 C C . PHE A 1 117 ? 11.685 -8.813 -7.508 1.00 79.88 117 PHE A C 1
ATOM 908 O O . PHE A 1 117 ? 11.469 -9.923 -7.021 1.00 79.88 117 PHE A O 1
ATOM 915 N N . THR A 1 118 ? 12.708 -8.051 -7.119 1.00 81.19 118 THR A N 1
ATOM 916 C CA . THR A 1 118 ? 13.590 -8.413 -6.003 1.00 81.19 118 THR A CA 1
ATOM 917 C C . THR A 1 118 ? 13.498 -7.369 -4.896 1.00 81.19 118 THR A C 1
ATOM 919 O O . THR A 1 118 ? 13.483 -6.165 -5.156 1.00 81.19 118 THR A O 1
ATOM 922 N N . GLY A 1 119 ? 13.438 -7.829 -3.642 1.00 75.44 119 GLY A N 1
ATOM 923 C CA . GLY A 1 119 ? 13.311 -6.938 -2.484 1.00 75.44 119 GLY A CA 1
ATOM 924 C C . GLY A 1 119 ? 14.470 -5.947 -2.368 1.00 75.44 119 GLY A C 1
ATOM 925 O O . GLY A 1 119 ? 14.246 -4.784 -2.051 1.00 75.44 119 GLY A O 1
ATOM 926 N N . ASN A 1 120 ? 15.691 -6.374 -2.708 1.00 85.31 120 ASN A N 1
ATOM 927 C CA . ASN A 1 120 ? 16.876 -5.516 -2.647 1.00 85.31 120 ASN A CA 1
ATOM 928 C C . ASN A 1 120 ? 16.797 -4.351 -3.640 1.00 85.31 120 ASN A C 1
ATOM 930 O O . ASN A 1 120 ? 17.082 -3.216 -3.263 1.00 85.31 120 ASN A O 1
ATOM 934 N N . GLN A 1 121 ? 16.357 -4.613 -4.875 1.00 88.75 121 GLN A N 1
ATOM 935 C CA . GLN A 1 121 ? 16.296 -3.602 -5.932 1.00 88.75 121 GLN A CA 1
ATOM 936 C C . GLN A 1 121 ? 15.309 -2.473 -5.619 1.00 88.75 121 GLN A C 1
ATOM 938 O O . GLN A 1 121 ? 15.556 -1.327 -5.980 1.00 88.75 121 GLN A O 1
ATOM 943 N N . PHE A 1 122 ? 14.203 -2.781 -4.939 1.00 92.38 122 PHE A N 1
ATOM 944 C CA . PHE A 1 122 ? 13.157 -1.803 -4.624 1.00 92.38 122 PHE A CA 1
ATOM 945 C C . PHE A 1 122 ? 13.092 -1.448 -3.131 1.00 92.38 122 PHE A C 1
ATOM 947 O O . PHE A 1 122 ? 12.096 -0.887 -2.667 1.00 92.38 122 PHE A O 1
ATOM 954 N N . SER A 1 123 ? 14.154 -1.753 -2.381 1.00 94.06 123 SER A N 1
ATOM 955 C CA . SER A 1 123 ? 14.242 -1.519 -0.936 1.00 94.06 123 SER A CA 1
ATOM 956 C C . SER A 1 123 ? 14.120 -0.037 -0.575 1.00 94.06 123 SER A C 1
ATOM 958 O O . SER A 1 123 ? 13.353 0.313 0.318 1.00 94.06 123 SER A O 1
ATOM 960 N N . GLU A 1 124 ? 14.787 0.852 -1.312 1.00 94.00 124 GLU A N 1
ATOM 961 C CA . GLU A 1 124 ? 14.701 2.302 -1.091 1.00 94.00 124 GLU A CA 1
ATOM 962 C C . GLU A 1 124 ? 13.275 2.829 -1.298 1.00 94.00 124 GLU A C 1
ATOM 964 O O . GLU A 1 124 ? 12.760 3.595 -0.482 1.00 94.00 124 GLU A O 1
ATOM 969 N N . VAL A 1 125 ? 12.599 2.363 -2.352 1.00 94.38 125 VAL A N 1
ATOM 970 C CA . VAL A 1 125 ? 11.211 2.735 -2.666 1.00 94.38 125 VAL A CA 1
ATOM 971 C C . VAL A 1 125 ? 10.258 2.227 -1.585 1.00 94.38 125 VAL A C 1
ATOM 973 O O . VAL A 1 125 ? 9.367 2.953 -1.141 1.00 94.38 125 VAL A O 1
ATOM 976 N N . TYR A 1 126 ? 10.456 0.990 -1.128 1.00 94.94 126 TYR A N 1
ATOM 977 C CA . TYR A 1 126 ? 9.718 0.421 -0.005 1.00 94.94 126 TYR A CA 1
ATOM 978 C C . TYR A 1 126 ? 9.895 1.271 1.263 1.00 94.94 126 TYR A C 1
ATOM 980 O O . TYR A 1 126 ? 8.910 1.716 1.854 1.00 94.94 126 TYR A O 1
ATOM 988 N N . LEU A 1 127 ? 11.139 1.563 1.654 1.00 96.19 127 LEU A N 1
ATOM 989 C CA . LEU A 1 127 ? 11.453 2.345 2.854 1.00 96.19 127 LEU A CA 1
ATOM 990 C C . LEU A 1 127 ? 10.902 3.774 2.779 1.00 96.19 127 LEU A C 1
ATOM 992 O O . LEU A 1 127 ? 10.417 4.297 3.784 1.00 96.19 127 LEU A O 1
ATOM 996 N N . LEU A 1 128 ? 10.907 4.389 1.595 1.00 95.69 128 LEU A N 1
ATOM 997 C CA . LEU A 1 128 ? 10.289 5.693 1.371 1.00 95.69 128 LEU A CA 1
ATOM 998 C C . LEU A 1 128 ? 8.784 5.660 1.674 1.00 95.69 128 LEU A C 1
ATOM 1000 O O . LEU A 1 128 ? 8.282 6.511 2.409 1.00 95.69 128 LEU A O 1
ATOM 1004 N N . HIS A 1 129 ? 8.063 4.671 1.148 1.00 95.94 129 HIS A N 1
ATOM 1005 C CA . HIS A 1 129 ? 6.633 4.510 1.410 1.00 95.94 129 HIS A CA 1
ATOM 1006 C C . HIS A 1 129 ? 6.336 4.208 2.888 1.00 95.94 129 HIS A C 1
ATOM 1008 O O . HIS A 1 129 ? 5.384 4.778 3.430 1.00 95.94 129 HIS A O 1
ATOM 1014 N N . VAL A 1 130 ? 7.161 3.388 3.558 1.00 96.62 130 VAL A N 1
ATOM 1015 C CA . VAL A 1 130 ? 7.072 3.177 5.018 1.00 96.62 130 VAL A CA 1
ATOM 1016 C C . VAL A 1 130 ? 7.182 4.513 5.739 1.00 96.62 130 VAL A C 1
ATOM 1018 O O . VAL A 1 130 ? 6.279 4.868 6.492 1.00 96.62 130 VAL A O 1
ATOM 1021 N N . LYS A 1 131 ? 8.237 5.288 5.462 1.00 96.31 131 LYS A N 1
ATOM 1022 C CA . LYS A 1 131 ? 8.467 6.590 6.097 1.00 96.31 131 LYS A CA 1
ATOM 1023 C C . LYS A 1 131 ? 7.290 7.543 5.890 1.00 96.31 131 LYS A C 1
ATOM 1025 O O . LYS A 1 131 ? 6.841 8.165 6.842 1.00 96.31 131 LYS A O 1
ATOM 1030 N N . ILE A 1 132 ? 6.740 7.620 4.676 1.00 95.12 132 ILE A N 1
ATOM 1031 C CA . ILE A 1 132 ? 5.580 8.476 4.375 1.00 95.12 132 ILE A CA 1
ATOM 1032 C C . ILE A 1 132 ? 4.364 8.093 5.228 1.00 95.12 132 ILE A C 1
ATOM 1034 O O . ILE A 1 132 ? 3.689 8.972 5.769 1.00 95.12 132 ILE A O 1
ATOM 1038 N N . LEU A 1 133 ? 4.054 6.799 5.324 1.00 94.75 133 LEU A N 1
ATOM 1039 C CA . LEU A 1 133 ? 2.892 6.318 6.070 1.00 94.75 133 LEU A CA 1
ATOM 1040 C C . LEU A 1 133 ? 3.093 6.422 7.584 1.00 94.75 133 LEU A C 1
ATOM 1042 O O . LEU A 1 133 ? 2.148 6.769 8.289 1.00 94.75 133 LEU A O 1
ATOM 1046 N N . GLU A 1 134 ? 4.312 6.206 8.068 1.00 95.25 134 GLU A N 1
ATOM 1047 C CA . GLU A 1 134 ? 4.684 6.416 9.468 1.00 95.25 134 GLU A CA 1
ATOM 1048 C C . GLU A 1 134 ? 4.610 7.891 9.864 1.00 95.25 134 GLU A C 1
ATOM 1050 O O . GLU A 1 134 ? 3.962 8.250 10.849 1.00 95.25 134 GLU A O 1
ATOM 1055 N N . ASP A 1 135 ? 5.154 8.782 9.036 1.00 94.06 135 ASP A N 1
ATOM 1056 C CA . ASP A 1 135 ? 5.039 10.220 9.251 1.00 94.06 135 ASP A CA 1
ATOM 1057 C C . ASP A 1 135 ? 3.571 10.679 9.225 1.00 94.06 135 ASP A C 1
ATOM 1059 O O . ASP A 1 135 ? 3.202 11.630 9.919 1.00 94.06 135 ASP A O 1
ATOM 1063 N N . LEU A 1 136 ? 2.718 10.042 8.413 1.00 91.81 136 LEU A N 1
ATOM 1064 C CA . LEU A 1 136 ? 1.280 10.317 8.371 1.00 91.81 136 LEU A CA 1
ATOM 1065 C C . LEU A 1 136 ? 0.583 9.828 9.648 1.00 91.81 136 LEU A C 1
ATOM 1067 O O . LEU A 1 136 ? -0.250 10.554 10.198 1.00 91.81 136 LEU A O 1
ATOM 1071 N N . ARG A 1 137 ? 0.945 8.631 10.125 1.00 91.62 137 ARG A N 1
ATOM 1072 C CA . ARG A 1 137 ? 0.467 8.044 11.384 1.00 91.62 137 ARG A CA 1
ATOM 1073 C C . ARG A 1 137 ? 0.794 8.946 12.570 1.00 91.62 137 ARG A C 1
ATOM 1075 O O . ARG A 1 137 ? -0.088 9.212 13.380 1.00 91.62 137 ARG A O 1
ATOM 1082 N N . MET A 1 138 ? 2.013 9.483 12.616 1.00 91.88 138 MET A N 1
ATOM 1083 C CA . MET A 1 138 ? 2.470 10.368 13.689 1.00 91.88 138 MET A CA 1
ATOM 1084 C C . MET A 1 138 ? 1.857 11.772 13.615 1.00 91.88 138 MET A C 1
ATOM 1086 O O . MET A 1 138 ? 1.396 12.298 14.625 1.00 91.88 138 MET A O 1
ATOM 1090 N N . ARG A 1 139 ? 1.824 12.396 12.428 1.00 94.19 139 ARG A N 1
ATOM 1091 C CA . ARG A 1 139 ? 1.386 13.800 12.288 1.00 94.19 139 ARG A CA 1
ATOM 1092 C C . ARG A 1 139 ? -0.129 13.971 12.298 1.00 94.19 139 ARG A C 1
ATOM 1094 O O . ARG A 1 139 ? -0.636 14.963 12.813 1.00 94.19 139 ARG A O 1
ATOM 1101 N N . VAL A 1 140 ? -0.864 13.047 11.681 1.00 90.38 140 VAL A N 1
ATOM 1102 C CA . VAL A 1 140 ? -2.322 13.144 11.504 1.00 90.38 140 VAL A CA 1
ATOM 1103 C C . VAL A 1 140 ? -2.992 11.771 11.679 1.00 90.38 140 VAL A C 1
ATOM 1105 O O . VAL A 1 140 ? -3.649 11.282 10.752 1.00 90.38 140 VAL A O 1
ATOM 1108 N N . PRO A 1 141 ? -2.917 11.160 12.879 1.00 88.31 141 PRO A N 1
ATOM 1109 C CA . PRO A 1 141 ? -3.355 9.781 13.127 1.00 88.31 141 PRO A CA 1
ATOM 1110 C C . PRO A 1 141 ? -4.795 9.513 12.678 1.00 88.31 141 PRO A C 1
ATOM 1112 O O . PRO A 1 141 ? -5.074 8.516 12.019 1.00 88.31 141 PRO A O 1
ATOM 1115 N N . LYS A 1 142 ? -5.727 10.448 12.918 1.00 87.19 142 LYS A N 1
ATOM 1116 C CA . LYS A 1 142 ? -7.124 10.308 12.461 1.00 87.19 142 LYS A CA 1
ATOM 1117 C C . LYS A 1 142 ? -7.244 10.145 10.939 1.00 87.19 142 LYS A C 1
ATOM 1119 O O . LYS A 1 142 ? -8.076 9.373 10.470 1.00 87.19 142 LYS A O 1
ATOM 1124 N N .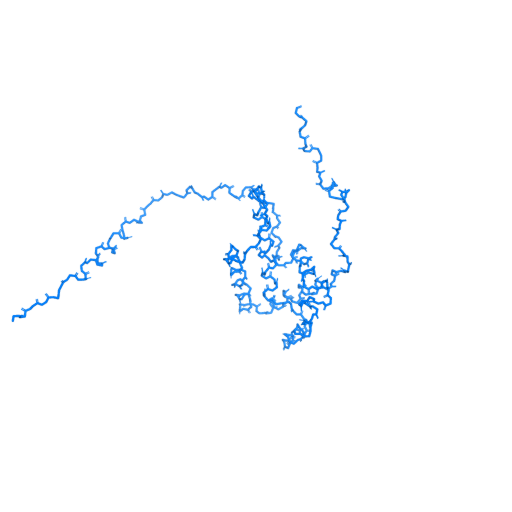 LYS A 1 143 ? -6.437 10.877 10.158 1.00 88.44 143 LYS A N 1
ATOM 1125 C CA . LYS A 1 143 ? -6.432 10.777 8.688 1.00 88.44 143 LYS A CA 1
ATOM 1126 C C . LYS A 1 143 ? -5.753 9.491 8.224 1.00 88.44 143 LYS A C 1
ATOM 1128 O O . LYS A 1 143 ? -6.225 8.903 7.259 1.00 88.44 143 LYS A O 1
ATOM 1133 N N . PHE A 1 144 ? -4.695 9.064 8.913 1.00 90.94 144 PHE A N 1
ATOM 1134 C CA . PHE A 1 144 ? -4.022 7.790 8.665 1.00 90.94 144 PHE A CA 1
ATOM 1135 C C . PHE A 1 144 ? -4.981 6.604 8.840 1.00 90.94 144 PHE A C 1
ATOM 1137 O O . PHE A 1 144 ? -5.202 5.854 7.895 1.00 90.94 144 PHE A O 1
ATOM 1144 N N . HIS A 1 145 ? -5.634 6.500 9.997 1.00 89.50 145 HIS A N 1
ATOM 1145 C CA . HIS A 1 145 ? -6.579 5.420 10.289 1.00 89.50 145 HIS A CA 1
ATOM 1146 C C . HIS A 1 145 ? -7.765 5.424 9.322 1.00 89.50 145 HIS A C 1
ATOM 1148 O O . HIS A 1 145 ? -8.119 4.399 8.747 1.00 89.50 145 HIS A O 1
ATOM 1154 N N . LYS A 1 146 ? -8.313 6.611 9.022 1.00 89.38 146 LYS A N 1
ATOM 1155 C CA . LYS A 1 146 ? -9.354 6.753 7.995 1.00 89.38 146 LYS A CA 1
ATOM 1156 C C . LYS A 1 146 ? -8.874 6.299 6.613 1.00 89.38 146 LYS A C 1
ATOM 1158 O O . LYS A 1 146 ? -9.650 5.705 5.876 1.00 89.38 146 LYS A O 1
ATOM 1163 N N . LEU A 1 147 ? -7.629 6.590 6.232 1.00 92.12 147 LEU A N 1
ATOM 1164 C CA . LEU A 1 147 ? -7.059 6.127 4.967 1.00 92.12 147 LEU A CA 1
ATOM 1165 C C . LEU A 1 147 ? -6.996 4.595 4.929 1.00 92.12 147 LEU A C 1
ATOM 1167 O O . LEU A 1 147 ? -7.511 4.013 3.979 1.00 92.12 147 LEU A O 1
ATOM 1171 N N . MET A 1 148 ? -6.427 3.961 5.956 1.00 92.00 148 MET A N 1
ATOM 1172 C CA . MET A 1 148 ? -6.272 2.503 6.010 1.00 92.00 148 MET A CA 1
ATOM 1173 C C . MET A 1 148 ? -7.615 1.767 6.078 1.00 92.00 148 MET A C 1
ATOM 1175 O O . MET A 1 148 ? -7.798 0.772 5.377 1.00 92.00 148 MET A O 1
ATOM 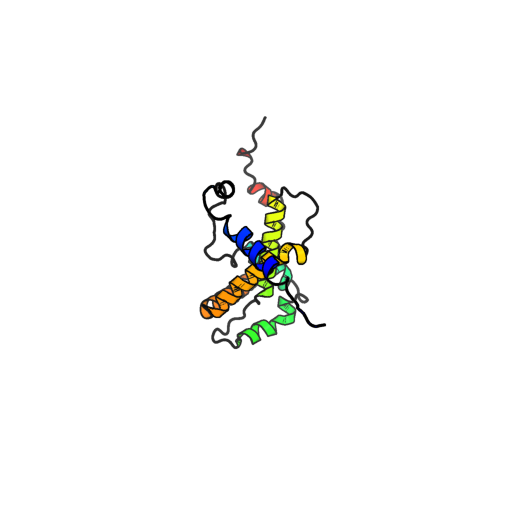1179 N N . ALA A 1 149 ? -8.577 2.289 6.842 1.00 90.69 149 ALA A N 1
ATOM 1180 C CA . ALA A 1 149 ? -9.934 1.750 6.906 1.00 90.69 149 ALA A CA 1
ATOM 1181 C C . ALA A 1 149 ? -10.658 1.855 5.557 1.00 90.69 149 ALA A C 1
ATOM 1183 O O . ALA A 1 149 ? -11.243 0.887 5.082 1.00 90.69 149 ALA A O 1
ATOM 1184 N N . ASN A 1 150 ? -10.569 3.010 4.890 1.00 91.75 150 ASN A N 1
ATOM 1185 C CA . ASN A 1 150 ? -11.190 3.179 3.578 1.00 91.75 150 ASN A CA 1
ATOM 1186 C C . ASN A 1 150 ? -10.558 2.242 2.525 1.00 91.75 150 ASN A C 1
ATOM 1188 O O . ASN A 1 150 ? -11.256 1.809 1.613 1.00 91.75 150 ASN A O 1
ATOM 1192 N N . ILE A 1 151 ? -9.246 1.965 2.608 1.00 93.12 151 ILE A N 1
ATOM 1193 C CA . ILE A 1 151 ? -8.574 1.012 1.706 1.00 93.12 151 ILE A CA 1
ATOM 1194 C C . ILE A 1 151 ? -9.140 -0.387 1.941 1.00 93.12 151 ILE A C 1
ATOM 1196 O O . ILE A 1 151 ? -9.535 -1.055 0.988 1.00 93.12 151 ILE A O 1
ATOM 1200 N N . PHE A 1 152 ? -9.223 -0.809 3.205 1.00 90.88 152 PHE A N 1
ATOM 1201 C CA . PHE A 1 152 ? -9.816 -2.091 3.574 1.00 90.88 152 PHE A CA 1
ATOM 1202 C C . PHE A 1 152 ? -11.249 -2.212 3.040 1.00 90.88 152 PHE A C 1
ATOM 1204 O O . PHE A 1 152 ? -11.574 -3.158 2.330 1.00 90.88 152 PHE A O 1
ATOM 1211 N N . GLU A 1 153 ? -12.091 -1.213 3.301 1.00 90.75 153 GLU A N 1
ATOM 1212 C CA . GLU A 1 153 ? -13.475 -1.183 2.831 1.00 90.75 153 GLU A CA 1
ATOM 1213 C C . GLU A 1 153 ? -13.571 -1.257 1.298 1.00 90.75 153 GLU A C 1
ATOM 1215 O O . GLU A 1 153 ? -14.381 -2.015 0.762 1.00 90.75 153 GLU A O 1
ATOM 1220 N N . ALA A 1 154 ? -12.724 -0.515 0.579 1.00 91.38 154 ALA A N 1
ATOM 1221 C CA . ALA A 1 154 ? -12.683 -0.542 -0.880 1.00 91.38 154 ALA A CA 1
ATOM 1222 C C . ALA A 1 154 ? -12.303 -1.930 -1.423 1.00 91.38 154 ALA A C 1
ATOM 1224 O O . ALA A 1 154 ? -12.922 -2.405 -2.374 1.00 91.38 154 ALA A O 1
ATOM 1225 N N . ILE A 1 155 ? -11.340 -2.610 -0.793 1.00 90.88 155 ILE A N 1
ATOM 1226 C CA . ILE A 1 155 ? -10.936 -3.983 -1.135 1.00 90.88 155 ILE A CA 1
ATOM 1227 C C . ILE A 1 155 ? -12.076 -4.979 -0.906 1.00 90.88 155 ILE A C 1
ATOM 1229 O O . ILE A 1 155 ? -12.258 -5.900 -1.701 1.00 90.88 155 ILE A O 1
ATOM 1233 N N . GLN A 1 156 ? -12.860 -4.806 0.157 1.00 87.06 156 GLN A N 1
ATOM 1234 C CA . GLN A 1 156 ? -13.993 -5.688 0.446 1.00 87.06 156 GLN A CA 1
ATOM 1235 C C . GLN A 1 156 ? -15.172 -5.452 -0.508 1.00 87.06 156 GLN A C 1
ATOM 1237 O O . GLN A 1 156 ? -15.884 -6.396 -0.842 1.00 87.06 156 GLN A O 1
ATOM 1242 N N . LYS A 1 157 ? -15.355 -4.210 -0.974 1.00 89.44 157 LYS A N 1
ATOM 1243 C CA . LYS A 1 157 ? -16.370 -3.833 -1.972 1.00 89.44 157 LYS A CA 1
ATOM 1244 C C . LYS A 1 157 ? -16.014 -4.258 -3.395 1.00 89.44 157 LYS A C 1
ATOM 1246 O O . LYS A 1 157 ? -16.912 -4.387 -4.225 1.00 89.44 157 LYS A O 1
ATOM 1251 N N . LEU A 1 158 ? -14.733 -4.486 -3.685 1.00 85.81 158 LEU A N 1
ATOM 1252 C CA . LEU A 1 158 ? -14.306 -5.174 -4.900 1.00 85.81 158 LEU A CA 1
ATOM 1253 C C . LEU A 1 158 ? -14.819 -6.616 -4.819 1.00 85.81 158 LEU A C 1
ATOM 1255 O O . LEU A 1 158 ? -14.239 -7.456 -4.129 1.00 85.81 158 LEU A O 1
ATOM 1259 N N . GLY A 1 159 ? -15.960 -6.873 -5.467 1.00 67.75 159 GLY A N 1
ATOM 1260 C CA . GLY A 1 159 ? -16.589 -8.193 -5.509 1.00 67.75 159 GLY A CA 1
ATOM 1261 C C . GLY A 1 159 ? -15.648 -9.278 -6.046 1.00 67.75 159 GLY A C 1
ATOM 1262 O O . GLY A 1 159 ? -14.547 -8.994 -6.515 1.00 67.75 159 GLY A O 1
ATOM 1263 N N . HIS A 1 160 ? -16.098 -10.536 -6.031 1.00 57.75 160 HIS A N 1
ATOM 1264 C CA . HIS A 1 160 ? -15.397 -11.686 -6.632 1.00 57.75 160 HIS A CA 1
ATOM 1265 C C . HIS A 1 160 ? -15.328 -11.630 -8.168 1.00 57.75 160 HIS A C 1
ATOM 1267 O O . HIS A 1 160 ? -15.310 -12.660 -8.838 1.00 57.75 160 HIS A O 1
ATOM 1273 N N . ASN A 1 161 ? -15.260 -10.435 -8.743 1.00 48.78 161 ASN A N 1
ATOM 1274 C CA . ASN A 1 161 ? -14.853 -10.289 -10.116 1.00 48.78 161 ASN A CA 1
ATOM 1275 C C . ASN A 1 161 ? -13.376 -10.666 -10.122 1.00 48.78 161 ASN A C 1
ATOM 1277 O O . ASN A 1 161 ? -12.505 -9.895 -9.713 1.00 48.78 161 ASN A O 1
ATOM 1281 N N . THR A 1 162 ? -13.130 -11.917 -10.520 1.00 46.00 162 THR A N 1
ATOM 1282 C CA . THR A 1 162 ? -11.941 -12.334 -11.255 1.00 46.00 162 THR A CA 1
ATOM 1283 C C . THR A 1 162 ? -11.323 -11.101 -11.886 1.00 46.00 162 THR A C 1
ATOM 1285 O O . THR A 1 162 ? -12.065 -10.368 -12.549 1.00 46.00 162 THR A O 1
ATOM 1288 N N . ILE A 1 163 ? -10.018 -10.858 -11.658 1.00 51.75 163 ILE A N 1
ATOM 1289 C CA . ILE A 1 163 ? -9.206 -9.950 -12.490 1.00 51.75 163 ILE A CA 1
ATOM 1290 C C . ILE A 1 163 ? -9.861 -9.982 -13.857 1.00 51.75 163 ILE A C 1
ATOM 1292 O O . ILE A 1 163 ? -9.973 -11.107 -14.357 1.00 51.75 163 ILE A O 1
ATOM 1296 N N . PRO A 1 164 ? -10.416 -8.872 -14.383 1.00 44.84 164 PRO A N 1
ATOM 1297 C CA . PRO A 1 164 ? -11.035 -8.948 -15.680 1.00 44.84 164 PRO A CA 1
ATOM 1298 C C . PRO A 1 164 ? -9.936 -9.531 -16.548 1.00 44.84 164 PRO A C 1
ATOM 1300 O O . PRO A 1 164 ? -8.892 -8.910 -16.753 1.00 44.84 164 PRO A O 1
ATOM 1303 N N . THR A 1 165 ? -10.122 -10.776 -16.982 1.00 46.41 165 THR A N 1
ATOM 1304 C CA . THR A 1 165 ? -9.613 -11.223 -18.255 1.00 46.41 165 THR A CA 1
ATOM 1305 C C . THR A 1 165 ? -10.305 -10.252 -19.174 1.00 46.41 165 THR A C 1
ATOM 1307 O O . THR A 1 165 ? -11.427 -10.510 -19.602 1.00 46.41 165 THR A O 1
ATOM 1310 N N . THR A 1 166 ? -9.724 -9.055 -19.295 1.00 46.84 166 THR A N 1
ATOM 1311 C CA . THR A 1 166 ? -10.120 -8.041 -20.239 1.00 46.84 166 THR A CA 1
ATOM 1312 C C . THR A 1 166 ? -10.135 -8.854 -21.502 1.00 46.84 166 THR A C 1
ATOM 1314 O O . THR A 1 166 ? -9.081 -9.355 -21.920 1.00 46.84 166 THR A O 1
ATOM 1317 N N . SER A 1 167 ? -11.338 -9.167 -21.990 1.00 51.34 167 SER A N 1
ATOM 1318 C CA . SER A 1 167 ? -11.442 -9.919 -23.225 1.00 51.34 167 SER A CA 1
ATOM 1319 C C . SER A 1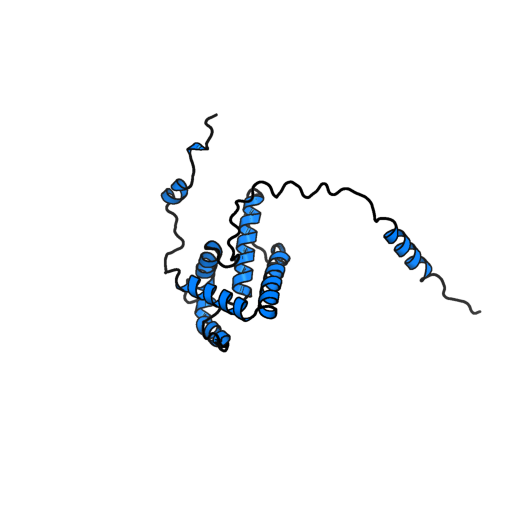 167 ? -10.545 -9.156 -24.192 1.00 51.34 167 SER A C 1
ATOM 1321 O O . SER A 1 167 ? -10.496 -7.923 -24.127 1.00 51.34 167 SER A O 1
ATOM 1323 N N . HIS A 1 168 ? -9.731 -9.835 -25.001 1.00 54.53 168 HIS A N 1
ATOM 1324 C CA . HIS A 1 168 ? -8.826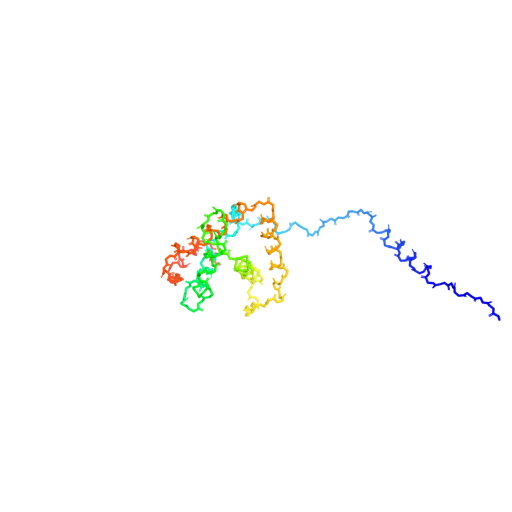 -9.113 -25.901 1.00 54.53 168 HIS A CA 1
ATOM 1325 C C . HIS A 1 168 ? -9.570 -8.005 -26.673 1.00 54.53 168 HIS A C 1
ATOM 1327 O O . HIS A 1 168 ? -8.999 -6.949 -26.905 1.00 54.53 168 HIS A O 1
ATOM 1333 N N . ALA A 1 169 ? -10.873 -8.179 -26.922 1.00 52.72 169 ALA A N 1
ATOM 1334 C CA . ALA A 1 169 ? -11.776 -7.168 -27.462 1.00 52.72 169 ALA A CA 1
ATOM 1335 C C . ALA A 1 169 ? -11.878 -5.857 -26.644 1.00 52.72 169 ALA A C 1
ATOM 1337 O O . ALA A 1 169 ? -11.831 -4.782 -27.233 1.00 52.72 169 ALA A O 1
ATOM 1338 N N . GLU A 1 170 ? -11.968 -5.895 -25.312 1.00 56.59 170 GLU A N 1
ATOM 1339 C CA . GLU A 1 170 ? -12.017 -4.681 -24.475 1.00 56.59 170 GLU A CA 1
ATOM 1340 C C . GLU A 1 170 ? -10.655 -3.983 -24.377 1.00 56.59 170 GLU A C 1
ATOM 1342 O O . GLU A 1 170 ? -10.587 -2.759 -24.333 1.00 56.59 170 GLU A O 1
ATOM 1347 N N . ALA A 1 171 ? -9.555 -4.743 -24.390 1.00 55.88 171 ALA A N 1
ATOM 1348 C CA . ALA A 1 171 ? -8.208 -4.170 -24.414 1.00 55.88 171 ALA A CA 1
ATOM 1349 C C . ALA A 1 171 ? -7.910 -3.494 -25.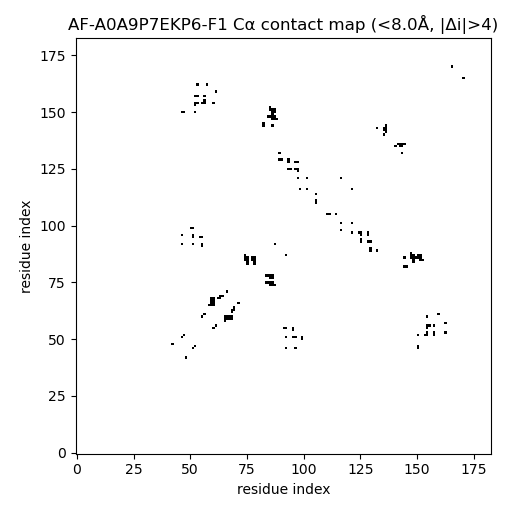766 1.00 55.88 171 ALA A C 1
ATOM 1351 O O . ALA A 1 171 ? -7.251 -2.455 -25.803 1.00 55.88 171 ALA A O 1
ATOM 1352 N N . LEU A 1 172 ? -8.444 -4.050 -26.860 1.00 58.72 172 LEU A N 1
ATOM 1353 C CA . LEU A 1 172 ? -8.395 -3.464 -28.202 1.00 58.72 172 LEU A CA 1
ATOM 1354 C C . LEU A 1 172 ? -9.268 -2.207 -28.329 1.00 58.72 172 LEU A C 1
ATOM 1356 O O . LEU A 1 172 ? -8.933 -1.329 -29.113 1.00 58.72 172 LEU A O 1
ATOM 1360 N N . ALA A 1 173 ? -10.326 -2.063 -27.527 1.00 63.22 173 ALA A N 1
ATOM 1361 C CA . ALA A 1 173 ? -11.156 -0.855 -27.531 1.00 63.22 173 ALA A CA 1
ATOM 1362 C C . ALA A 1 173 ? -10.431 0.389 -26.973 1.00 63.22 173 ALA A C 1
ATOM 1364 O O . ALA A 1 173 ? -10.814 1.514 -27.280 1.00 63.22 173 ALA A O 1
ATOM 1365 N N . PHE A 1 174 ? -9.369 0.205 -26.177 1.00 55.97 174 PHE A N 1
ATOM 1366 C CA . PHE A 1 174 ? -8.504 1.298 -25.709 1.00 55.97 174 PHE A CA 1
ATOM 1367 C C . PHE A 1 174 ? -7.356 1.631 -26.675 1.00 55.97 174 PHE A C 1
ATOM 1369 O O . PHE A 1 174 ? -6.647 2.618 -26.462 1.00 55.97 174 PHE A O 1
ATOM 1376 N N . LEU A 1 175 ? -7.145 0.827 -27.722 1.00 61.75 175 LEU A N 1
ATOM 1377 C CA . LEU A 1 175 ? -6.179 1.121 -28.776 1.00 61.75 175 LEU A CA 1
ATOM 1378 C C . LEU A 1 175 ? -6.812 2.108 -29.761 1.00 61.75 175 LEU A C 1
ATOM 1380 O O . LEU A 1 175 ? -7.692 1.755 -30.537 1.00 61.75 175 LEU A O 1
ATOM 1384 N N . ASN A 1 176 ? -6.352 3.359 -29.723 1.00 60.78 176 ASN A N 1
ATOM 1385 C CA . ASN A 1 176 ? -6.705 4.362 -30.721 1.00 60.78 176 ASN A CA 1
ATOM 1386 C C . ASN A 1 176 ? -5.991 4.039 -32.045 1.00 60.78 176 ASN A C 1
ATOM 1388 O O . ASN A 1 176 ? -4.840 4.432 -32.241 1.00 60.78 176 ASN A O 1
ATOM 1392 N N . ILE A 1 177 ? -6.659 3.284 -32.919 1.00 65.19 177 ILE A N 1
ATOM 1393 C CA . ILE A 1 177 ? -6.123 2.847 -34.220 1.00 65.19 177 ILE A CA 1
ATOM 1394 C C . ILE A 1 177 ? -5.859 4.049 -35.146 1.00 65.19 177 ILE A C 1
ATOM 1396 O O . ILE A 1 177 ? -4.941 3.989 -35.958 1.00 65.19 177 ILE A O 1
ATOM 1400 N N . ASP A 1 178 ? -6.556 5.173 -34.946 1.00 66.12 178 ASP A N 1
ATOM 1401 C CA . ASP A 1 178 ? -6.369 6.406 -35.729 1.00 66.12 178 ASP A CA 1
ATOM 1402 C C . ASP A 1 178 ? -4.988 7.056 -35.537 1.00 66.12 178 ASP A C 1
ATOM 1404 O O . ASP A 1 178 ? -4.603 7.931 -36.306 1.00 66.12 178 ASP A O 1
ATOM 1408 N N . GLY A 1 179 ? -4.229 6.646 -34.513 1.00 59.38 179 GLY A N 1
ATOM 1409 C CA . GLY A 1 179 ? -2.849 7.088 -34.291 1.00 59.38 179 GLY A CA 1
ATOM 1410 C C . GLY A 1 179 ? -1.781 6.180 -34.910 1.00 59.38 179 GLY A C 1
ATOM 1411 O O . GLY A 1 179 ? -0.596 6.394 -34.656 1.00 59.38 179 GLY A O 1
ATOM 1412 N N . MET A 1 180 ? -2.163 5.131 -35.647 1.00 67.81 180 MET A N 1
ATOM 1413 C CA . MET A 1 180 ? -1.208 4.289 -36.366 1.00 67.81 180 MET A CA 1
ATOM 1414 C C . MET A 1 180 ? -0.971 4.880 -37.755 1.00 67.81 1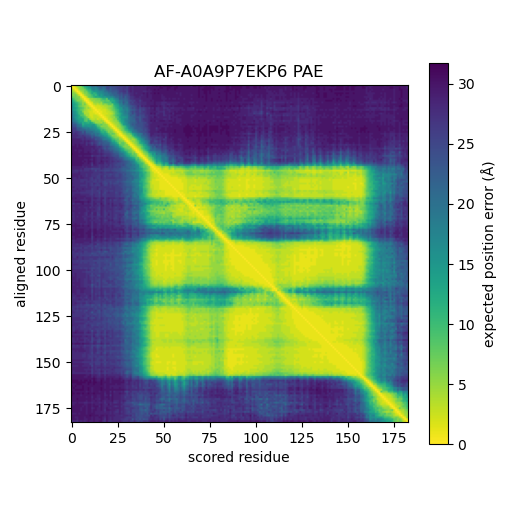80 MET A C 1
ATOM 1416 O O . MET A 1 180 ? -1.718 4.594 -38.687 1.00 67.81 180 MET A O 1
ATOM 1420 N N . ASP A 1 181 ? 0.075 5.696 -37.887 1.00 70.00 181 ASP A N 1
ATOM 1421 C CA . ASP A 1 181 ? 0.498 6.232 -39.181 1.00 70.00 181 ASP A CA 1
ATOM 1422 C C . ASP A 1 181 ? 0.746 5.076 -40.167 1.00 70.00 181 ASP A C 1
ATOM 1424 O O . ASP A 1 181 ? 1.645 4.245 -39.984 1.00 70.00 181 ASP A O 1
ATOM 1428 N N . SER A 1 182 ? -0.059 5.009 -41.228 1.00 58.66 182 SER A N 1
ATOM 1429 C CA . SER A 1 182 ? 0.268 4.208 -42.403 1.00 58.66 182 SER A CA 1
ATOM 1430 C C . SER A 1 182 ? 1.433 4.894 -43.108 1.00 58.66 182 SER A C 1
ATOM 1432 O O . SER A 1 182 ? 1.286 6.035 -43.543 1.00 58.66 182 SER A O 1
ATOM 1434 N N . LYS A 1 183 ? 2.581 4.213 -43.154 1.00 50.19 183 LYS A N 1
ATOM 1435 C CA . LYS A 1 183 ? 3.790 4.654 -43.865 1.00 50.19 183 LYS A CA 1
ATOM 1436 C C . LYS A 1 183 ? 3.514 5.241 -45.245 1.00 50.19 183 LYS A C 1
ATOM 1438 O O . LYS A 1 183 ? 2.675 4.653 -45.963 1.00 50.19 183 LYS A O 1
#

InterPro domains:
  IPR045341 Domain of unknown function DUF6532 [PF20149] (39-136)

Solvent-accessible surface area (backbone atoms only — not comparable to full-atom values): 11485 Å² total; per-residue (Å²): 137,88,81,81,95,82,81,75,67,65,65,57,56,56,55,56,58,62,67,70,71,78,76,86,87,89,83,90,89,84,77,89,75,86,76,83,80,69,80,92,66,81,59,100,48,82,83,69,38,68,69,50,40,53,49,50,28,60,70,25,56,67,42,82,85,23,64,52,46,66,45,42,66,54,28,54,56,69,19,81,47,98,77,69,52,45,41,56,56,68,67,63,55,28,53,48,51,37,51,53,49,50,53,51,50,43,55,73,65,67,55,86,61,89,88,74,93,48,70,77,84,45,39,68,59,32,52,50,46,48,50,55,53,49,51,36,41,72,76,39,42,74,60,38,54,50,51,30,21,51,49,38,52,52,31,68,68,54,58,92,69,63,77,74,76,59,48,70,69,60,59,50,69,73,53,69,66,92,74,61,80,79,128

Mean predicted aligned error: 16.4 Å

Radius of gyration: 25.54 Å; Cα contacts (8 Å, |Δi|>4): 106; chains: 1; bounding box: 82×48×69 Å

Nearest PDB structures (foldseek):
  8uu7-assembly1_o  TM=4.340E-01  e=3.618E+00  Listeria innocua
  7pkq-assembly1_o  TM=3.370E-01  e=8.005E+00  Chlamydomonas reinhardtii